Protein 5C8G (pdb70)

Radius of gyration: 20.27 Å; Cα contacts (8 Å, |Δi|>4): 250; chains: 2; bounding box: 42×51×54 Å

Sequence (239 aa):
LPKNKHVFHSDQRLAPEIRDLYDCLYKLYAEESASEYFREPVDALRVGAWNYYSSVITEPMSLRTVLDYIVQGGRYSHVEQIMNDVELIWKNCERYNGAESHLAADARRCRAILEKHRERLADNKHVFHSDQRLAPEIRDLYDCLYKLYAEESASEYFREPVDALRVGAWNYYSVITEPMSLRTVLDYIVQGGRYSHVEQIMNDVELIWKNCERYNGAESHLAADARRCRAILEKHRERL

Organism: Trypanosoma brucei gambiense (strain MHOM/CI/86/DAL972) (NCBI:txid679716)

InterPro domains:
  IPR001487 Bromodomain [PF00439] (59-135)
  IPR001487 Bromodomain [PR00503] (61-74)
  IPR001487 Bromodomain [PR00503] (77-93)
  IPR001487 Bromodomain [PR00503] (94-112)
  IPR001487 Bromodomain [PR00503] (112-131)
  IPR001487 Bromodomain [PS50014] (58-131)
  IPR001487 Bromodomain [SM00297] (39-150)
  IPR018359 Bromodomain, conserved site [PS00633] (63-123)
  IPR036427 Bromodomain-like superfamily [G3DSA:1.20.920.10] (25-160)
  IPR036427 Bromodomain-like superfamily [SSF47370] (41-162)

CATH classification: 1.20.920.10

B-factor: mean 23.27, std 9.21, range [8.0, 61.7]

Secondary structure (P-SEA, 3-state):
cccccccccccccccaaaaaaaaaaaaaaccccccccccccccccccccccccccccccccaaaaaaaaaaccccccaaaaaaaaaaaaaaaaaacccccaaaaaaaaaaaaaaaaaaaacc/ccccccccccccaaaaaaaaaaaaaaccccccccccccccccccccccccccccccccaaaaaaaaaaccccccaaaaaaaaaaaaaaaaaacccccaaaaaaaaaaaaaaaaaaac

Foldseek 3Di:
DDDDADDDDQDPVADPLLSLLLVLLVCLQPPPPLLVVQNDFDPCVVVVVVCLCVQQVDTAGSRRLNCPSVVDDQDDDVVSSVVRLVSSLVSQCSSVNCPDVNNVSSVVSVVSSVVSSVVVVD/DADDDDQDPPDDPVLSLLLVLLVCLQPPDPLQVVQNDWDPCVVVVVVCLCVQQVDTAGSRRLNCCSVVDDPDDDVVVSVVRLVSSLVSCCRVQNCVDPNNVSSVVSVVSSVVSVVVD

Structure (mmCIF, N/CA/C/O backbone):
data_5C8G
#
_entry.id   5C8G
#
_cell.length_a   53.092
_cell.length_b   53.092
_cell.length_c   103.424
_cell.angle_alpha   90.000
_cell.angle_beta   90.000
_cell.angle_gamma   90.000
#
_symmetry.space_group_name_H-M   'P 41'
#
loop_
_entity.id
_entity.type
_entity.pdbx_description
1 polymer PP-BRD20
2 non-polymer 4-{[(7R)-8-cyclopentyl-7-ethyl-5-methyl-6-oxo-5,6,7,8-tetrahydrop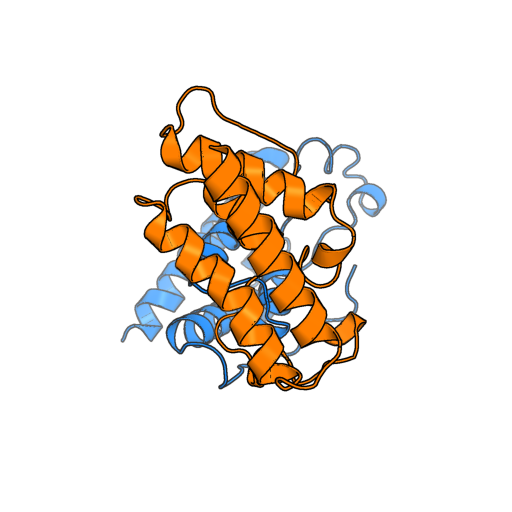teridin-2-yl]amino}-3-methoxy-N-(1-methylpiperidin-4-yl)benzamide
3 non-polymer 'UNKNOWN ATOM OR ION'
4 water water
#
loop_
_atom_site.group_PDB
_atom_site.id
_atom_site.type_symbol
_atom_site.label_atom_id
_atom_site.label_alt_id
_atom_site.label_comp_id
_atom_site.label_asym_id
_atom_site.label_entity_id
_atom_site.label_seq_id
_atom_site.pdbx_PDB_ins_code
_atom_site.Cartn_x
_atom_site.Cartn_y
_atom_site.Cartn_z
_atom_site.occupancy
_atom_site.B_iso_or_equiv
_atom_site.auth_seq_id
_atom_site.auth_comp_id
_atom_site.auth_asym_id
_atom_site.auth_atom_id
_atom_site.pdbx_PDB_model_num
ATOM 1 N N . LEU A 1 5 ? 41.004 5.196 -12.940 1.00 51.61 5 LEU A N 1
ATOM 2 C CA . LEU A 1 5 ? 40.349 5.023 -14.234 1.00 41.65 5 LEU A CA 1
ATOM 3 C C . LEU A 1 5 ? 40.877 3.784 -14.966 1.00 46.91 5 LEU A C 1
ATOM 4 O O . LEU A 1 5 ? 42.093 3.571 -15.047 1.00 44.32 5 LEU A O 1
ATOM 6 N N . PRO A 1 6 ? 39.958 2.966 -15.513 1.00 42.83 6 PRO A N 1
ATOM 7 C CA . PRO A 1 6 ? 40.304 1.678 -16.125 1.00 32.32 6 PRO A CA 1
ATOM 8 C C . PRO A 1 6 ? 41.281 1.824 -17.283 1.00 34.01 6 PRO A C 1
ATOM 9 O O . PRO A 1 6 ? 41.180 2.769 -18.067 1.00 35.38 6 PRO A O 1
ATOM 13 N N . LYS A 1 7 ? 42.227 0.896 -17.381 1.00 35.18 7 LYS A N 1
ATOM 14 C CA . LYS A 1 7 ? 43.312 1.011 -18.351 1.00 33.12 7 LYS A CA 1
ATOM 15 C C . LYS A 1 7 ? 42.928 0.420 -19.701 1.00 31.24 7 LYS A C 1
ATOM 16 O O . LYS A 1 7 ? 42.025 -0.419 -19.791 1.00 32.54 7 LYS A O 1
ATOM 18 N N . ASN A 1 8 ? 43.609 0.871 -20.747 1.00 24.50 8 ASN A N 1
ATOM 19 C CA . ASN A 1 8 ? 43.364 0.369 -22.099 1.00 28.50 8 ASN A CA 1
ATOM 20 C C . ASN A 1 8 ? 41.892 0.471 -22.494 1.00 23.86 8 ASN A C 1
ATOM 21 O O . ASN A 1 8 ? 41.150 1.266 -21.925 1.00 26.59 8 ASN A O 1
ATOM 26 N N . LYS A 1 9 ? 41.463 -0.321 -23.465 1.00 24.27 9 LYS A N 1
ATOM 27 C CA . LYS A 1 9 ? 40.097 -0.188 -23.956 1.00 24.59 9 LYS A CA 1
ATOM 28 C C . LYS A 1 9 ? 39.251 -1.391 -23.542 1.00 22.94 9 LYS A C 1
ATOM 29 O O . LYS A 1 9 ? 39.782 -2.466 -23.261 1.00 18.96 9 LYS A O 1
ATOM 33 N N . HIS A 1 10 ? 37.939 -1.198 -23.485 1.00 17.66 10 HIS A N 1
ATOM 34 C CA . HIS A 1 10 ? 37.039 -2.285 -23.146 1.00 20.51 10 HIS A CA 1
ATOM 35 C C . HIS A 1 10 ? 37.154 -3.339 -24.232 1.00 20.01 10 HIS A C 1
ATOM 36 O O . HIS A 1 10 ? 37.039 -3.039 -25.411 1.00 16.85 10 HIS A O 1
ATOM 43 N N . VAL A 1 11 ? 37.410 -4.579 -23.834 1.00 19.09 11 VAL A N 1
ATOM 44 C CA . VAL A 1 11 ? 37.501 -5.669 -24.802 1.00 19.97 11 VAL A CA 1
ATOM 45 C C . VAL A 1 11 ? 36.121 -6.228 -25.145 1.00 19.25 11 VAL A C 1
ATOM 46 O O . VAL A 1 11 ? 35.364 -6.617 -24.255 1.00 20.93 11 VAL A O 1
ATOM 50 N N . PHE A 1 12 ? 35.797 -6.278 -26.433 1.00 21.29 12 PHE A N 1
ATOM 51 C CA . PHE A 1 12 ? 34.494 -6.780 -26.859 1.00 20.49 12 PHE A CA 1
ATOM 52 C C . PHE A 1 12 ? 34.259 -8.210 -26.395 1.00 21.15 12 PHE A C 1
ATOM 53 O O . PHE A 1 12 ? 34.951 -9.132 -26.821 1.00 20.78 12 PHE A O 1
ATOM 61 N N . HIS A 1 13 ? 33.268 -8.376 -25.528 1.00 19.30 13 HIS A N 1
ATOM 62 C CA . HIS A 1 13 ? 32.873 -9.681 -25.031 1.00 21.81 13 HIS A CA 1
ATOM 63 C C . HIS A 1 13 ? 31.349 -9.725 -24.894 1.00 23.57 13 HIS A C 1
ATOM 64 O O . HIS A 1 13 ? 30.788 -9.246 -23.906 1.00 24.53 13 HIS A O 1
ATOM 71 N N . SER A 1 14 ? 30.690 -10.273 -25.913 1.00 23.55 14 SER A N 1
ATOM 72 C CA . SER A 1 14 ? 29.224 -10.358 -25.961 1.00 26.92 14 SER A CA 1
ATOM 73 C C . SER A 1 14 ? 28.759 -11.631 -25.259 1.00 30.45 14 SER A C 1
ATOM 74 O O . SER A 1 14 ? 28.786 -12.716 -25.842 1.00 32.29 14 SER A O 1
ATOM 77 N N . ASP A 1 15 ? 28.351 -11.496 -24.000 1.00 30.15 15 ASP A N 1
ATOM 78 C CA . ASP A 1 15 ? 28.159 -12.659 -23.125 1.00 28.32 15 ASP A CA 1
ATOM 79 C C . ASP A 1 15 ? 26.799 -13.349 -23.303 1.00 27.61 15 ASP A C 1
ATOM 80 O O . ASP A 1 15 ? 25.741 -12.726 -23.194 1.00 28.95 15 ASP A O 1
ATOM 85 N N . GLN A 1 16 ? 26.843 -14.650 -23.560 1.00 27.00 16 GLN A N 1
ATOM 86 C CA . GLN A 1 16 ? 25.632 -15.402 -23.868 1.00 32.95 16 GLN A CA 1
ATOM 87 C C . GLN A 1 16 ? 24.740 -15.588 -22.643 1.00 32.34 16 GLN A C 1
ATOM 88 O O . GLN A 1 16 ? 23.570 -15.940 -22.771 1.00 32.13 16 GLN A O 1
ATOM 92 N N . ARG A 1 17 ? 25.283 -15.333 -21.458 1.00 26.18 17 ARG A N 1
ATOM 93 C CA . ARG A 1 17 ? 24.513 -15.491 -20.237 1.00 26.45 17 ARG A CA 1
ATOM 94 C C . ARG A 1 17 ? 23.563 -14.312 -20.028 1.00 29.25 17 ARG A C 1
ATOM 95 O O . ARG A 1 17 ? 22.667 -14.370 -19.182 1.00 23.44 17 ARG A O 1
ATOM 103 N N . LEU A 1 18 ? 23.764 -13.236 -20.787 1.00 24.00 18 LEU A N 1
ATOM 104 C CA . LEU A 1 18 ? 22.911 -12.054 -20.665 1.00 22.91 18 LEU A CA 1
ATOM 105 C C . LEU A 1 18 ? 21.548 -12.296 -21.302 1.00 26.47 18 LEU A C 1
ATOM 106 O O . LEU A 1 18 ? 21.421 -13.145 -22.180 1.00 27.61 18 LEU A O 1
ATOM 111 N N . ALA A 1 19 ? 20.530 -11.557 -20.856 1.00 24.79 19 ALA A N 1
ATOM 112 C CA . ALA A 1 19 ? 19.241 -11.577 -21.550 1.00 26.91 19 ALA A CA 1
ATOM 113 C C . ALA A 1 19 ? 19.479 -11.072 -22.959 1.00 29.20 19 ALA A C 1
ATOM 114 O O . ALA A 1 19 ? 20.272 -10.146 -23.152 1.00 25.70 19 ALA A O 1
ATOM 116 N N . PRO A 1 20 ? 18.802 -11.677 -23.947 1.00 28.72 20 PRO A N 1
ATOM 117 C CA . PRO A 1 20 ? 19.025 -11.326 -25.354 1.00 26.77 20 PRO A CA 1
ATOM 118 C C . PRO A 1 20 ? 18.867 -9.837 -25.613 1.00 22.90 20 PRO A C 1
ATOM 119 O O . PRO A 1 20 ? 19.669 -9.279 -26.350 1.00 21.26 20 PRO A O 1
ATOM 123 N N . GLU A 1 21 ? 17.864 -9.207 -25.004 1.00 27.13 21 GLU A N 1
ATOM 124 C CA . GLU A 1 21 ? 17.655 -7.767 -25.172 1.00 27.24 21 GLU A CA 1
ATOM 125 C C . GLU A 1 21 ? 18.858 -6.965 -24.686 1.00 25.19 21 GLU A C 1
ATOM 126 O O . GLU A 1 21 ? 19.189 -5.914 -25.245 1.00 23.59 21 GLU A O 1
ATOM 132 N N . ILE A 1 22 ? 19.502 -7.462 -23.635 1.00 24.06 22 ILE A N 1
ATOM 133 C CA . ILE A 1 22 ? 20.646 -6.778 -23.052 1.00 19.72 22 ILE A CA 1
ATOM 134 C C . ILE A 1 22 ? 21.903 -7.039 -23.884 1.00 20.70 22 ILE A C 1
ATOM 135 O O . ILE A 1 22 ? 22.727 -6.151 -24.077 1.00 19.61 22 ILE A O 1
ATOM 140 N N . ARG A 1 23 ? 22.049 -8.258 -24.386 1.00 17.77 23 ARG A N 1
ATOM 141 C CA . ARG A 1 23 ? 23.165 -8.556 -25.264 1.00 23.19 23 ARG A CA 1
ATOM 142 C C . ARG A 1 23 ? 23.085 -7.694 -26.533 1.00 19.11 23 ARG A C 1
ATOM 143 O O . ARG A 1 23 ? 24.112 -7.258 -27.051 1.00 17.23 23 ARG A O 1
ATOM 151 N N . ASP A 1 24 ? 21.868 -7.450 -27.024 1.00 20.73 24 ASP A N 1
ATOM 152 C CA . ASP A 1 24 ? 21.667 -6.634 -28.230 1.00 24.06 24 ASP A CA 1
ATOM 153 C C . ASP A 1 24 ? 22.055 -5.173 -28.004 1.00 21.16 24 ASP A C 1
ATOM 154 O O . ASP A 1 24 ? 22.715 -4.549 -28.843 1.00 18.72 24 ASP A O 1
ATOM 159 N N . LEU A 1 25 ? 21.587 -4.620 -26.893 1.00 13.89 25 LEU A N 1
ATOM 160 C CA . LEU A 1 25 ? 21.987 -3.278 -26.497 1.00 21.71 25 LEU A CA 1
ATOM 161 C C . LEU A 1 25 ? 23.511 -3.199 -26.312 1.00 18.15 25 LEU A C 1
ATOM 162 O O . LEU A 1 25 ? 24.141 -2.228 -26.732 1.00 16.02 25 LEU A O 1
ATOM 167 N N . TYR A 1 26 ? 24.093 -4.219 -25.680 1.00 18.70 26 TYR A N 1
ATOM 168 C CA . TYR A 1 26 ? 25.544 -4.279 -25.509 1.00 14.97 26 TYR A CA 1
ATOM 169 C C . TYR A 1 26 ? 26.257 -4.145 -26.853 1.00 16.51 26 TYR A C 1
ATOM 170 O O . TYR A 1 26 ? 27.225 -3.404 -26.979 1.00 12.97 26 TYR A O 1
ATOM 179 N N . ASP A 1 27 ? 25.776 -4.873 -27.852 1.00 15.29 27 ASP A N 1
ATOM 180 C CA . ASP A 1 27 ? 26.428 -4.900 -29.163 1.00 17.81 27 ASP A CA 1
ATOM 181 C C . ASP A 1 27 ? 26.377 -3.529 -29.820 1.00 14.87 27 ASP A C 1
ATOM 182 O O . ASP A 1 27 ? 27.349 -3.099 -30.433 1.00 12.39 27 ASP A O 1
ATOM 187 N N . CYS A 1 28 ? 25.238 -2.855 -29.676 1.00 17.14 28 CYS A N 1
ATOM 188 C CA . CYS A 1 28 ? 25.037 -1.504 -30.217 1.00 16.21 28 CYS A CA 1
ATOM 189 C C . CYS A 1 28 ? 25.929 -0.487 -29.530 1.00 16.53 28 CYS A C 1
ATOM 190 O O . CYS A 1 28 ? 26.517 0.382 -30.178 1.00 12.13 28 CYS A O 1
ATOM 193 N N . LEU A 1 29 ? 26.009 -0.591 -28.205 1.00 13.53 29 LEU A N 1
ATOM 194 C CA . LEU A 1 29 ? 26.840 0.310 -27.416 1.00 11.86 29 LEU A CA 1
ATOM 195 C C . LEU A 1 29 ? 28.313 0.147 -27.737 1.00 11.18 29 LEU A C 1
ATOM 196 O O . LEU A 1 29 ? 29.048 1.137 -27.788 1.00 13.90 29 LEU A O 1
ATOM 201 N N . TYR A 1 30 ? 28.754 -1.094 -27.925 1.00 10.91 30 TYR A N 1
ATOM 202 C CA . TYR A 1 30 ? 30.149 -1.338 -28.245 1.00 14.55 30 TYR A CA 1
ATOM 203 C C . TYR A 1 30 ? 30.497 -0.707 -29.586 1.00 13.69 30 TYR A C 1
ATOM 204 O O . TYR A 1 30 ? 31.571 -0.133 -29.744 1.00 12.49 30 TYR A O 1
ATOM 213 N N . LYS A 1 31 ? 29.588 -0.823 -30.548 1.00 12.74 31 LYS A N 1
ATOM 214 C CA . LYS A 1 31 ? 29.783 -0.203 -31.861 1.00 14.61 31 LYS A CA 1
ATOM 215 C C . LYS A 1 31 ? 29.921 1.317 -31.749 1.00 14.61 31 LYS A C 1
ATOM 216 O O . LYS A 1 31 ? 30.818 1.915 -32.353 1.00 16.82 31 LYS A O 1
ATOM 222 N N . LEU A 1 32 ? 29.037 1.940 -30.973 1.00 13.33 32 LEU A N 1
ATOM 223 C CA . LEU A 1 32 ? 29.131 3.376 -30.731 1.00 13.16 32 LEU A CA 1
ATOM 224 C C . LEU A 1 32 ? 30.479 3.711 -30.115 1.00 13.38 32 LEU A C 1
ATOM 225 O O . LEU A 1 32 ? 31.137 4.677 -30.508 1.00 11.66 32 LEU A O 1
ATOM 230 N N . TYR A 1 33 ? 30.885 2.901 -29.139 1.00 10.84 33 TYR A N 1
ATOM 231 C CA . TYR A 1 33 ? 32.119 3.123 -28.380 1.00 12.10 33 TYR A CA 1
ATOM 232 C C . TYR A 1 33 ? 33.377 2.985 -29.221 1.00 11.27 33 TYR A C 1
ATOM 233 O O . TYR A 1 33 ? 34.319 3.771 -29.097 1.00 14.04 33 TYR A O 1
ATOM 242 N N . ALA A 1 34 ? 33.401 1.959 -30.063 1.00 11.35 34 ALA A N 1
ATOM 243 C CA . ALA A 1 34 ? 34.623 1.580 -30.749 1.00 14.78 34 ALA A CA 1
ATOM 244 C C . ALA A 1 34 ? 34.672 2.093 -32.182 1.00 16.93 34 ALA A C 1
ATOM 245 O O . ALA A 1 34 ? 35.749 2.247 -32.739 1.00 16.68 34 ALA A O 1
ATOM 247 N N . GLU A 1 35 ? 33.521 2.374 -32.781 1.00 14.67 35 GLU A N 1
ATOM 248 C CA . GLU A 1 35 ? 33.522 2.604 -34.221 1.00 15.87 35 GLU A CA 1
ATOM 249 C C . GLU A 1 35 ? 33.072 3.994 -34.699 1.00 19.60 35 GLU A C 1
ATOM 250 O O . GLU A 1 35 ? 33.380 4.375 -35.827 1.00 14.79 35 GLU A O 1
ATOM 256 N N . GLU A 1 36 ? 32.354 4.739 -33.859 1.00 17.44 36 GLU A N 1
ATOM 257 C CA . GLU A 1 36 ? 31.814 6.037 -34.264 1.00 14.27 36 GLU A CA 1
ATOM 258 C C . GLU A 1 36 ? 32.658 7.182 -33.717 1.00 14.32 36 GLU A C 1
ATOM 259 O O . GLU A 1 36 ? 32.806 7.321 -32.509 1.00 12.39 36 GLU A O 1
ATOM 265 N N . SER A 1 37 ? 33.209 8.004 -34.602 1.00 13.78 37 SER A N 1
ATOM 266 C CA . SER A 1 37 ? 34.124 9.047 -34.157 1.00 14.56 37 SER A CA 1
ATOM 267 C C . SER A 1 37 ? 33.452 10.124 -33.319 1.00 13.24 37 SER A C 1
ATOM 268 O O . SER A 1 37 ? 34.095 10.739 -32.476 1.00 14.09 37 SER A O 1
ATOM 271 N N . ALA A 1 38 ? 32.151 10.315 -33.498 1.00 12.03 38 ALA A N 1
ATOM 272 C CA . ALA A 1 38 ? 31.433 11.289 -32.671 1.00 12.88 38 ALA A CA 1
ATOM 273 C C . ALA A 1 38 ? 31.361 10.869 -31.199 1.00 14.02 38 ALA A C 1
ATOM 274 O O . ALA A 1 38 ? 30.984 11.666 -30.350 1.00 13.34 38 ALA A O 1
ATOM 276 N N . SER A 1 39 ? 31.701 9.619 -30.892 1.00 11.65 39 SER A N 1
ATOM 277 C CA . SER A 1 39 ? 31.646 9.170 -29.499 1.00 11.35 39 SER A CA 1
ATOM 278 C C . SER A 1 39 ? 32.921 9.499 -28.706 1.00 11.52 39 SER A C 1
ATOM 279 O O . SER A 1 39 ? 32.987 9.218 -27.515 1.00 13.27 39 SER A O 1
ATOM 282 N N . GLU A 1 40 ? 33.907 10.101 -29.364 1.00 12.32 40 GLU A N 1
ATOM 283 C CA . GLU A 1 40 ? 35.245 10.300 -28.798 1.00 9.44 40 GLU A CA 1
ATOM 284 C C . GLU A 1 40 ? 35.275 10.716 -27.328 1.00 12.01 40 GLU A C 1
ATOM 285 O O . GLU A 1 40 ? 35.919 10.071 -26.501 1.00 10.67 40 GLU A O 1
ATOM 291 N N . TYR A 1 41 ? 34.586 11.806 -27.010 1.00 9.76 41 TYR A N 1
ATOM 292 C CA . TYR A 1 41 ? 34.670 12.365 -25.672 1.00 12.28 41 TYR A CA 1
ATOM 293 C C . TYR A 1 41 ? 33.797 11.629 -24.656 1.00 12.79 41 TYR A C 1
ATOM 294 O O . TYR A 1 41 ? 33.819 11.951 -23.463 1.00 10.11 41 TYR A O 1
ATOM 303 N N . PHE A 1 42 ? 33.065 10.619 -25.120 1.00 9.93 42 PHE A N 1
ATOM 304 C CA . PHE A 1 42 ? 32.137 9.906 -24.236 1.00 11.09 42 PHE A CA 1
ATOM 305 C C . PHE A 1 42 ? 32.511 8.461 -23.995 1.00 12.12 42 PHE A C 1
ATOM 306 O O . PHE A 1 42 ? 31.801 7.752 -23.286 1.00 12.26 42 PHE A O 1
ATOM 314 N N . ARG A 1 43 ? 33.627 8.046 -24.581 1.00 10.84 43 ARG A N 1
ATOM 315 C CA . ARG A 1 43 ? 34.120 6.677 -24.473 1.00 13.80 43 ARG A CA 1
ATOM 316 C C . ARG A 1 43 ? 34.612 6.326 -23.072 1.00 15.53 43 ARG A C 1
ATOM 317 O O . ARG A 1 43 ? 34.127 5.365 -22.472 1.00 14.48 43 ARG A O 1
ATOM 325 N N . GLU A 1 44 ? 35.566 7.108 -22.559 1.00 15.20 44 GLU A N 1
ATOM 326 C CA . GLU A 1 44 ? 36.234 6.812 -21.285 1.00 16.52 44 GLU A CA 1
ATOM 327 C C . GLU A 1 44 ? 35.903 7.832 -20.196 1.00 16.10 44 GLU A C 1
ATOM 328 O O . GLU A 1 44 ? 35.668 8.992 -20.501 1.00 15.24 44 GLU A O 1
ATOM 334 N N . PRO A 1 45 ? 35.913 7.410 -18.914 1.00 19.60 45 PRO A N 1
ATOM 335 C CA . PRO A 1 45 ? 35.678 8.401 -17.856 1.00 17.06 45 PRO A CA 1
ATOM 336 C C . PRO A 1 45 ? 36.783 9.434 -17.876 1.00 18.76 45 PRO A C 1
ATOM 337 O O . PRO A 1 45 ? 37.915 9.087 -18.195 1.00 19.34 45 PRO A O 1
ATOM 341 N N . VAL A 1 46 ? 36.461 10.681 -17.560 1.00 22.93 46 VAL A N 1
ATOM 342 C CA . VAL A 1 46 ? 37.461 11.734 -17.594 1.00 26.65 46 VAL A CA 1
ATOM 343 C C . VAL A 1 46 ? 38.116 11.905 -16.226 1.00 22.13 46 VAL A C 1
ATOM 344 O O . VAL A 1 46 ? 37.453 11.850 -15.198 1.00 22.09 46 VAL A O 1
ATOM 347 N N . ASP A 1 47 ? 39.429 12.069 -16.231 1.00 22.43 47 ASP A N 1
ATOM 348 C CA . ASP A 1 47 ? 40.170 12.484 -15.050 1.00 21.68 47 ASP A CA 1
ATOM 349 C C . ASP A 1 47 ? 40.038 13.999 -14.984 1.00 21.71 47 ASP A C 1
ATOM 350 O O . ASP A 1 47 ? 40.897 14.720 -15.495 1.00 22.13 47 ASP A O 1
ATOM 355 N N . ALA A 1 48 ? 38.941 14.477 -14.405 1.00 19.02 48 ALA A N 1
ATOM 356 C CA . ALA A 1 48 ? 38.589 15.898 -14.496 1.00 25.15 48 ALA A CA 1
ATOM 357 C C . ALA A 1 48 ? 39.683 16.832 -13.973 1.00 20.95 48 ALA A C 1
ATOM 358 O O . ALA A 1 48 ? 39.970 17.873 -14.578 1.00 21.46 48 ALA A O 1
ATOM 360 N N . LEU A 1 49 ? 40.299 16.462 -12.858 1.00 23.79 49 LEU A N 1
ATOM 361 C CA . LEU A 1 49 ? 41.305 17.328 -12.261 1.00 24.15 49 LEU A CA 1
ATOM 362 C C . LEU A 1 49 ? 42.545 17.373 -13.140 1.00 24.65 49 LEU A C 1
ATOM 363 O O . LEU A 1 49 ? 43.141 18.437 -13.329 1.00 25.24 49 LEU A O 1
ATOM 368 N N . ARG A 1 50 ? 42.917 16.233 -13.707 1.00 21.77 50 ARG A N 1
ATOM 369 C CA . ARG A 1 50 ? 44.074 16.188 -14.601 1.00 19.93 50 ARG A CA 1
ATOM 370 C C . ARG A 1 50 ? 43.895 17.052 -15.857 1.00 25.02 50 ARG A C 1
ATOM 371 O O . ARG A 1 50 ? 44.848 17.662 -16.317 1.00 23.45 50 ARG A O 1
ATOM 375 N N . VAL A 1 51 ? 42.692 17.095 -16.421 1.00 20.35 51 VAL A N 1
ATOM 376 C CA . VAL A 1 51 ? 42.468 17.916 -17.618 1.00 18.39 51 VAL A CA 1
ATOM 377 C C . VAL A 1 51 ? 41.982 19.330 -17.282 1.00 20.35 51 VAL A C 1
ATOM 378 O O . VAL A 1 51 ? 41.537 20.074 -18.159 1.00 20.18 51 VAL A O 1
ATOM 382 N N . GLY A 1 52 ? 42.079 19.709 -16.014 1.00 18.06 52 GLY A N 1
ATOM 383 C CA . GLY A 1 52 ? 41.715 21.057 -15.623 1.00 20.83 52 GLY A CA 1
ATOM 384 C C . GLY A 1 52 ? 40.237 21.396 -15.735 1.00 20.72 52 GLY A C 1
ATOM 385 O O . GLY A 1 52 ? 39.886 22.558 -15.942 1.00 20.32 52 GLY A O 1
ATOM 386 N N . ALA A 1 53 ? 39.364 20.401 -15.607 1.00 16.43 53 ALA A N 1
ATOM 387 C CA . ALA A 1 53 ? 37.943 20.692 -15.461 1.00 19.30 53 ALA A CA 1
ATOM 388 C C . ALA A 1 53 ? 37.627 20.701 -13.974 1.00 22.83 53 ALA A C 1
ATOM 389 O O . ALA A 1 53 ? 36.951 19.800 -13.475 1.00 16.70 53 ALA A O 1
ATOM 391 N N . TRP A 1 54 ? 38.111 21.732 -13.286 1.00 21.59 54 TRP A N 1
ATOM 392 C CA . TRP A 1 54 ? 38.232 21.705 -11.825 1.00 21.60 54 TRP A CA 1
ATOM 393 C C . TRP A 1 54 ? 36.924 21.456 -11.056 1.00 20.27 54 TRP A C 1
ATOM 394 O O . TRP A 1 54 ? 36.934 20.814 -10.008 1.00 25.36 54 TRP A O 1
ATOM 405 N N . ASN A 1 55 ? 35.805 21.964 -11.561 1.00 23.28 55 ASN A N 1
ATOM 406 C CA . ASN A 1 55 ? 34.549 21.877 -10.820 1.00 21.07 55 ASN A CA 1
ATOM 407 C C . ASN A 1 55 ? 33.649 20.735 -11.309 1.00 24.75 55 ASN A C 1
ATOM 408 O O . ASN A 1 55 ? 32.472 20.668 -10.939 1.00 23.50 55 ASN A O 1
ATOM 413 N N . TYR A 1 56 ? 34.200 19.842 -12.134 1.00 22.96 56 TYR A N 1
ATOM 414 C CA . TYR A 1 56 ? 33.381 18.815 -12.791 1.00 20.70 56 TYR A CA 1
ATOM 415 C C . TYR A 1 56 ? 32.596 17.964 -11.801 1.00 20.22 56 TYR A C 1
ATOM 416 O O . TYR A 1 56 ? 31.404 17.755 -11.986 1.00 20.63 56 TYR A O 1
ATOM 425 N N . TYR A 1 57 ? 33.247 17.511 -10.734 1.00 19.98 57 TYR A N 1
ATOM 426 C CA . TYR A 1 57 ? 32.612 16.547 -9.828 1.00 25.49 57 TYR A CA 1
ATOM 427 C C . TYR A 1 57 ? 31.542 17.155 -8.919 1.00 28.89 57 TYR A C 1
ATOM 428 O O . TYR A 1 57 ? 30.769 16.427 -8.289 1.00 32.45 57 TYR A O 1
ATOM 437 N N . SER A 1 58 ? 31.481 18.481 -8.868 1.00 28.08 58 SER A N 1
ATOM 438 C CA A SER A 1 58 ? 30.457 19.176 -8.095 0.54 25.59 58 SER A CA 1
ATOM 439 C CA B SER A 1 58 ? 30.454 19.164 -8.093 0.46 25.51 58 SER A CA 1
ATOM 440 C C . SER A 1 58 ? 29.260 19.512 -8.979 1.00 25.01 58 SER A C 1
ATOM 441 O O . SER A 1 58 ? 28.123 19.551 -8.517 1.00 29.35 58 SER A O 1
ATOM 446 N N . VAL A 1 59 ? 29.529 19.765 -10.255 1.00 21.92 59 VAL A N 1
ATOM 447 C CA . VAL A 1 59 ? 28.478 20.007 -11.230 1.00 25.51 59 VAL A CA 1
ATOM 448 C C . VAL A 1 59 ? 27.817 18.677 -11.613 1.00 27.02 59 VAL A C 1
ATOM 449 O O . VAL A 1 59 ? 26.596 18.569 -11.707 1.00 25.34 59 VAL A O 1
ATOM 453 N N . ILE A 1 60 ? 28.641 17.659 -11.811 1.00 23.55 60 ILE A N 1
ATOM 454 C CA . ILE A 1 60 ? 28.157 16.359 -12.247 1.00 21.54 60 ILE A CA 1
ATOM 455 C C . ILE A 1 60 ? 28.287 15.343 -11.121 1.00 23.65 60 ILE A C 1
ATOM 456 O O . ILE A 1 60 ? 29.371 14.814 -10.860 1.00 21.65 60 ILE A O 1
ATOM 461 N N . THR A 1 61 ? 27.172 15.080 -10.448 1.00 23.64 61 THR A N 1
ATOM 462 C CA . THR A 1 61 ? 27.185 14.242 -9.258 1.00 27.94 61 THR A CA 1
ATOM 463 C C . THR A 1 61 ? 27.201 12.756 -9.599 1.00 26.64 61 THR A C 1
ATOM 464 O O . THR A 1 61 ? 27.651 11.944 -8.796 1.00 20.94 61 THR A O 1
ATOM 468 N N . GLU A 1 62 ? 26.744 12.413 -10.803 1.00 23.25 62 GLU A N 1
ATOM 469 C CA . GLU A 1 62 ? 26.778 11.032 -11.287 1.00 23.13 62 GLU A CA 1
ATOM 470 C C . GLU A 1 62 ? 27.502 10.933 -12.628 1.00 20.90 62 GLU A C 1
ATOM 471 O O . GLU A 1 62 ? 26.851 10.892 -13.668 1.00 19.40 62 GLU A O 1
ATOM 477 N N . PRO A 1 63 ? 28.842 10.879 -12.611 1.00 22.02 63 PRO A N 1
ATOM 478 C CA . PRO A 1 63 ? 29.577 10.784 -13.881 1.00 17.53 63 PRO A CA 1
ATOM 479 C C . PRO A 1 63 ? 29.279 9.472 -14.587 1.00 22.91 63 PRO A C 1
ATOM 480 O O . PRO A 1 63 ? 28.931 8.490 -13.936 1.00 15.07 63 PRO A O 1
ATOM 484 N N . MET A 1 64 ? 29.426 9.443 -15.905 1.00 14.74 64 MET A N 1
ATOM 485 C CA . MET A 1 64 ? 29.114 8.232 -16.642 1.00 15.78 64 MET A CA 1
ATOM 486 C C . MET A 1 64 ? 29.797 8.307 -18.003 1.00 14.95 64 MET A C 1
ATOM 487 O O . MET A 1 64 ? 30.003 9.397 -18.528 1.00 15.37 64 MET A O 1
ATOM 492 N N . SER A 1 65 ? 30.179 7.155 -18.541 1.00 14.77 65 SER A N 1
ATOM 493 C CA . SER A 1 65 ? 30.767 7.072 -19.869 1.00 13.00 65 SER A CA 1
ATOM 494 C C . SER A 1 65 ? 30.371 5.744 -20.469 1.00 14.93 65 SER A C 1
ATOM 495 O O . SER A 1 65 ? 29.832 4.881 -19.779 1.00 14.75 65 SER A O 1
ATOM 498 N N . LEU A 1 66 ? 30.620 5.580 -21.759 1.00 12.19 66 LEU A N 1
ATOM 499 C CA . LEU A 1 66 ? 30.317 4.309 -22.411 1.00 14.50 66 LEU A CA 1
ATOM 500 C C . LEU A 1 66 ? 31.119 3.158 -21.797 1.00 13.29 66 LEU A C 1
ATOM 501 O O . LEU A 1 66 ? 30.584 2.067 -21.590 1.00 11.29 66 LEU A O 1
ATOM 506 N N . ARG A 1 67 ? 32.401 3.407 -21.534 1.00 12.15 67 ARG A N 1
ATOM 507 C CA . ARG A 1 67 ? 33.276 2.440 -20.864 1.00 16.38 67 ARG A CA 1
ATOM 508 C C . ARG A 1 67 ? 32.637 1.905 -19.604 1.00 9.90 67 ARG A C 1
ATOM 509 O O . ARG A 1 67 ? 32.616 0.696 -19.381 1.00 12.29 67 ARG A O 1
ATOM 517 N N . THR A 1 68 ? 32.128 2.816 -18.783 1.00 15.58 68 THR A N 1
ATOM 518 C CA . THR A 1 68 ? 31.579 2.453 -17.481 1.00 14.00 68 THR A CA 1
ATOM 519 C C . THR A 1 68 ? 30.395 1.504 -17.680 1.00 17.69 68 THR A C 1
ATOM 520 O O . THR A 1 68 ? 30.301 0.451 -17.041 1.00 14.99 68 THR A O 1
ATOM 524 N N . VAL A 1 69 ? 29.508 1.877 -18.595 1.00 13.31 69 VAL A N 1
ATOM 525 C CA . VAL A 1 69 ? 28.326 1.068 -18.907 1.00 14.25 69 VAL A CA 1
ATOM 526 C C . VAL A 1 69 ? 28.703 -0.305 -19.469 1.00 14.57 69 VAL A C 1
ATOM 527 O O . VAL A 1 69 ? 28.184 -1.341 -19.025 1.00 14.38 69 VAL A O 1
ATOM 531 N N . LEU A 1 70 ? 29.604 -0.318 -20.443 1.00 9.74 70 LEU A N 1
ATOM 532 C CA . LEU A 1 70 ? 30.031 -1.564 -21.062 1.00 10.52 70 LEU A CA 1
ATOM 533 C C . LEU A 1 70 ? 30.638 -2.508 -20.024 1.00 12.77 70 LEU A C 1
ATOM 534 O O . LEU A 1 70 ? 30.341 -3.696 -20.007 1.00 13.78 70 LEU A O 1
ATOM 539 N N . ASP A 1 71 ? 31.490 -1.977 -19.157 1.00 14.52 71 ASP A N 1
ATOM 540 C CA . ASP A 1 71 ? 32.090 -2.811 -18.121 1.00 15.81 71 ASP A CA 1
ATOM 541 C C . ASP A 1 71 ? 31.041 -3.335 -17.139 1.00 12.89 71 ASP A C 1
ATOM 542 O O . ASP A 1 71 ? 31.111 -4.478 -16.708 1.00 17.47 71 ASP A O 1
ATOM 547 N N . TYR A 1 72 ? 30.083 -2.495 -16.770 1.00 14.35 72 TYR A N 1
ATOM 548 C CA . TYR A 1 72 ? 28.993 -2.924 -15.882 1.00 15.25 72 TYR A CA 1
ATOM 549 C C . TYR A 1 72 ? 28.217 -4.095 -16.484 1.00 17.98 72 TYR A C 1
ATOM 550 O O . TYR A 1 72 ? 27.829 -5.045 -15.799 1.00 15.82 72 TYR A O 1
ATOM 559 N N . ILE A 1 73 ? 27.972 -4.003 -17.781 1.00 13.46 73 ILE A N 1
ATOM 560 C CA . ILE A 1 73 ? 27.231 -5.040 -18.469 1.00 16.21 73 ILE A CA 1
ATOM 561 C C . ILE A 1 73 ? 27.986 -6.353 -18.408 1.00 16.34 73 ILE A C 1
ATOM 562 O O . ILE A 1 73 ? 27.397 -7.395 -18.119 1.00 18.22 73 ILE A O 1
ATOM 567 N N . VAL A 1 74 ? 29.292 -6.304 -18.649 1.00 14.09 74 VAL A N 1
ATOM 568 C CA . VAL A 1 74 ? 30.075 -7.531 -18.730 1.00 15.14 74 VAL A CA 1
ATOM 569 C C . VAL A 1 74 ? 30.334 -8.083 -17.315 1.00 20.67 74 VAL A C 1
ATOM 570 O O . VAL A 1 74 ? 30.355 -9.299 -17.105 1.00 21.82 74 VAL A O 1
ATOM 574 N N . GLN A 1 75 ? 30.484 -7.191 -16.340 1.00 16.92 75 GLN A N 1
ATOM 575 C CA . GLN A 1 75 ? 30.789 -7.607 -14.958 1.00 16.32 75 GLN A CA 1
ATOM 576 C C . GLN A 1 75 ? 29.583 -8.185 -14.199 1.00 21.85 75 GLN A C 1
ATOM 577 O O . GLN A 1 75 ? 29.751 -8.969 -13.259 1.00 22.68 75 GLN A O 1
ATOM 583 N N . GLY A 1 76 ? 28.378 -7.790 -14.602 1.00 16.02 76 GLY A N 1
ATOM 584 C CA . GLY A 1 76 ? 27.157 -8.279 -13.993 1.00 17.28 76 GLY A CA 1
ATOM 585 C C . GLY A 1 76 ? 26.861 -7.614 -12.662 1.00 19.14 76 GLY A C 1
ATOM 586 O O . GLY A 1 76 ? 27.713 -6.931 -12.088 1.00 17.65 76 GLY A O 1
ATOM 587 N N . GLY A 1 77 ? 25.639 -7.815 -12.177 1.00 17.00 77 GLY A N 1
ATOM 588 C CA . GLY A 1 77 ? 25.247 -7.365 -10.858 1.00 15.57 77 GLY A CA 1
ATOM 589 C C . GLY A 1 77 ? 24.707 -5.960 -10.805 1.00 23.40 77 GLY A C 1
ATOM 590 O O . GLY A 1 77 ? 24.369 -5.479 -9.728 1.00 19.22 77 GLY A O 1
ATOM 591 N N . ARG A 1 78 ? 24.611 -5.297 -11.955 1.00 18.12 78 ARG A N 1
ATOM 592 C CA . ARG A 1 78 ? 24.098 -3.934 -11.953 1.00 21.91 78 ARG A CA 1
ATOM 593 C C . ARG A 1 78 ? 22.799 -3.817 -12.721 1.00 21.61 78 ARG A C 1
ATOM 594 O O . ARG A 1 78 ? 21.833 -3.219 -12.238 1.00 22.26 78 ARG A O 1
ATOM 602 N N . TYR A 1 79 ? 22.787 -4.396 -13.920 1.00 18.71 79 TYR A N 1
ATOM 603 C CA . TYR A 1 79 ? 21.664 -4.267 -14.826 1.00 18.80 79 TYR A CA 1
ATOM 604 C C . TYR A 1 79 ? 20.819 -5.530 -14.915 1.00 21.86 79 TYR A C 1
ATOM 605 O O . TYR A 1 79 ? 21.335 -6.603 -15.219 1.00 17.92 79 TYR A O 1
ATOM 614 N N . SER A 1 80 ? 19.517 -5.392 -14.689 1.00 23.13 80 SER A N 1
ATOM 615 C CA . SER A 1 80 ? 18.595 -6.496 -14.940 1.00 27.27 80 SER A CA 1
ATOM 616 C C . SER A 1 80 ? 17.648 -6.192 -16.099 1.00 26.33 80 SER A C 1
ATOM 617 O O . SER A 1 80 ? 17.025 -7.093 -16.648 1.00 28.32 80 SER A O 1
ATOM 620 N N . HIS A 1 81 ? 17.539 -4.919 -16.467 1.00 23.26 81 HIS A N 1
ATOM 621 C CA . HIS A 1 81 ? 16.595 -4.513 -17.500 1.00 25.47 81 HIS A CA 1
ATOM 622 C C . HIS A 1 81 ? 17.244 -3.508 -18.443 1.00 21.22 81 HIS A C 1
ATOM 623 O O . HIS A 1 81 ? 18.053 -2.704 -18.010 1.00 19.27 81 HIS A O 1
ATOM 630 N N . VAL A 1 82 ? 16.889 -3.537 -19.718 1.00 22.94 82 VAL A N 1
ATOM 631 C CA . VAL A 1 82 ? 17.455 -2.564 -20.652 1.00 22.85 82 VAL A CA 1
ATOM 632 C C . VAL A 1 82 ? 17.200 -1.120 -20.224 1.00 25.21 82 VAL A C 1
ATOM 633 O O . VAL A 1 82 ? 18.037 -0.263 -20.460 1.00 18.30 82 VAL A O 1
ATOM 637 N N . GLU A 1 83 ? 16.060 -0.848 -19.593 1.00 18.75 83 GLU A N 1
ATOM 638 C CA . GLU A 1 83 ? 15.725 0.532 -19.246 1.00 18.69 83 GLU A CA 1
ATOM 639 C C . GLU A 1 83 ? 16.725 1.104 -18.244 1.00 20.95 83 GLU A C 1
ATOM 640 O O . GLU A 1 83 ? 16.940 2.319 -18.189 1.00 21.28 83 GLU A O 1
ATOM 643 N N . GLN A 1 84 ? 17.338 0.224 -17.457 1.00 19.95 84 GLN A N 1
ATOM 644 C CA . GLN A 1 84 ? 18.353 0.622 -16.489 1.00 19.05 84 GLN A CA 1
ATOM 645 C C . GLN A 1 84 ? 19.617 1.057 -17.218 1.00 19.99 84 GLN A C 1
ATOM 646 O O . GLN A 1 84 ? 20.224 2.073 -16.893 1.00 17.60 84 GLN A O 1
ATOM 652 N N . ILE A 1 85 ? 19.997 0.269 -18.214 1.00 18.01 85 ILE A N 1
ATOM 653 C CA . ILE A 1 85 ? 21.168 0.587 -19.029 1.00 18.71 85 ILE A CA 1
ATOM 654 C C . ILE A 1 85 ? 20.947 1.922 -19.722 1.00 13.93 85 ILE A C 1
ATOM 655 O O . ILE A 1 85 ? 21.808 2.793 -19.702 1.00 18.65 85 ILE A O 1
ATOM 660 N N . MET A 1 86 ? 19.777 2.086 -20.329 1.00 17.58 86 MET A N 1
ATOM 661 C CA . MET A 1 86 ? 19.492 3.310 -21.054 1.00 19.17 86 MET A CA 1
ATOM 662 C C . MET A 1 86 ? 19.455 4.506 -20.116 1.00 19.65 86 MET A C 1
ATOM 663 O O . MET A 1 86 ? 19.784 5.622 -20.515 1.00 17.52 86 MET A O 1
ATOM 668 N N . ASN A 1 87 ? 19.079 4.273 -18.863 1.00 21.89 87 ASN A N 1
ATOM 669 C CA . ASN A 1 87 ? 19.078 5.346 -17.880 1.00 19.37 87 ASN A CA 1
ATOM 670 C C . ASN A 1 87 ? 20.490 5.878 -17.647 1.00 19.58 87 ASN A C 1
ATOM 671 O O . ASN A 1 87 ? 20.691 7.087 -17.581 1.00 16.93 87 ASN A O 1
ATOM 676 N N . ASP A 1 88 ? 21.462 4.975 -17.532 1.00 14.71 88 ASP A N 1
ATOM 677 C CA . ASP A 1 88 ? 22.862 5.363 -17.397 1.00 13.21 88 ASP A CA 1
ATOM 678 C C . ASP A 1 88 ? 23.409 5.977 -18.693 1.00 17.63 88 ASP A C 1
ATOM 679 O O . ASP A 1 88 ? 24.182 6.935 -18.652 1.00 17.53 88 ASP A O 1
ATOM 684 N N . VAL A 1 89 ? 23.020 5.422 -19.837 1.00 14.48 89 VAL A N 1
ATOM 685 C CA . VAL A 1 89 ? 23.490 5.981 -21.113 1.00 14.37 89 VAL A CA 1
ATOM 686 C C . VAL A 1 89 ? 22.982 7.418 -21.258 1.00 17.05 89 VAL A C 1
ATOM 687 O O . VAL A 1 89 ? 23.735 8.300 -21.636 1.00 15.89 89 VAL A O 1
ATOM 691 N N . GLU A 1 90 ? 21.720 7.661 -20.916 1.00 14.80 90 GLU A N 1
ATOM 692 C CA . GLU A 1 90 ? 21.159 9.010 -21.041 1.00 18.97 90 GLU A CA 1
ATOM 693 C C . GLU A 1 90 ? 21.912 10.009 -20.160 1.00 18.54 90 GLU A C 1
ATOM 694 O O . GLU A 1 90 ? 22.046 11.192 -20.510 1.00 18.63 90 GLU A O 1
ATOM 700 N N . LEU A 1 91 ? 22.418 9.523 -19.031 1.00 14.74 91 LEU A N 1
ATOM 701 C CA . LEU A 1 91 ? 23.260 10.336 -18.151 1.00 19.36 91 LEU A CA 1
ATOM 702 C C . LEU A 1 91 ? 24.469 10.896 -18.867 1.00 16.12 91 LEU A C 1
ATOM 703 O O . LEU A 1 91 ? 24.868 12.035 -18.618 1.00 17.93 91 LEU A O 1
ATOM 708 N N . ILE A 1 92 ? 25.078 10.075 -19.722 1.00 17.22 92 ILE A N 1
ATOM 709 C CA . ILE A 1 92 ? 26.262 10.507 -20.456 1.00 14.63 92 ILE A CA 1
ATOM 710 C C . ILE A 1 92 ? 25.942 11.787 -21.228 1.00 17.90 92 ILE A C 1
ATOM 711 O O . ILE A 1 92 ? 26.654 12.795 -21.116 1.00 16.07 92 ILE A O 1
ATOM 716 N N . TRP A 1 93 ? 24.862 11.747 -22.004 1.00 17.65 93 TRP A N 1
ATOM 717 C CA . TRP A 1 93 ? 24.496 12.902 -22.817 1.00 17.28 93 TRP A CA 1
ATOM 718 C C . TRP A 1 93 ? 24.043 14.079 -21.945 1.00 16.82 93 TRP A C 1
ATOM 719 O O . TRP A 1 93 ? 24.441 15.211 -22.177 1.00 19.86 93 TRP A O 1
ATOM 730 N N . LYS A 1 94 ? 23.201 13.811 -20.955 1.00 15.59 94 LYS A N 1
ATOM 731 C CA . LYS A 1 94 ? 22.711 14.879 -20.087 1.00 19.30 94 LYS A CA 1
ATOM 732 C C . LYS A 1 94 ? 23.861 15.562 -19.361 1.00 17.93 94 LYS A C 1
ATOM 733 O O . LYS A 1 94 ? 23.929 16.795 -19.334 1.00 18.28 94 LYS A O 1
ATOM 736 N N . ASN A 1 95 ? 24.759 14.772 -18.766 1.00 17.56 95 ASN A N 1
ATOM 737 C CA . ASN A 1 95 ? 25.945 15.338 -18.105 1.00 17.44 95 ASN A CA 1
ATOM 738 C C . ASN A 1 95 ? 26.688 16.280 -19.050 1.00 16.60 95 ASN A C 1
ATOM 739 O O . ASN A 1 95 ? 27.065 17.391 -18.668 1.00 16.54 95 ASN A O 1
ATOM 744 N N . CYS A 1 96 ? 26.879 15.839 -20.295 1.00 15.23 96 CYS A N 1
ATOM 745 C CA . CYS A 1 96 ? 27.544 16.661 -21.296 1.00 17.55 96 CYS A CA 1
ATOM 746 C C . CYS A 1 96 ? 26.850 18.005 -21.526 1.00 19.14 96 CYS A C 1
ATOM 747 O O . CYS A 1 96 ? 27.499 19.044 -21.548 1.00 22.09 96 CYS A O 1
ATOM 750 N N . GLU A 1 97 ? 25.534 17.988 -21.698 1.00 16.26 97 GLU A N 1
ATOM 751 C CA . GLU A 1 97 ? 24.803 19.232 -21.933 1.00 23.11 97 GLU A CA 1
ATOM 752 C C . GLU A 1 97 ? 24.845 20.127 -20.683 1.00 23.45 97 GLU A C 1
ATOM 753 O O . GLU A 1 97 ? 24.936 21.348 -20.783 1.00 26.84 97 GLU A O 1
ATOM 756 N N . ARG A 1 98 ? 24.808 19.500 -19.513 1.00 17.84 98 ARG A N 1
ATOM 757 C CA . ARG A 1 98 ? 24.813 20.228 -18.253 1.00 22.76 98 ARG A CA 1
ATOM 758 C C . ARG A 1 98 ? 26.128 20.967 -18.057 1.00 25.98 98 ARG A C 1
ATOM 759 O O . ARG A 1 98 ? 26.131 22.147 -17.728 1.00 30.72 98 ARG A O 1
ATOM 762 N N . TYR A 1 99 ? 27.243 20.279 -18.279 1.00 18.41 99 TYR A N 1
ATOM 763 C CA . TYR A 1 99 ? 28.557 20.873 -18.050 1.00 21.74 99 TYR A CA 1
ATOM 764 C C . TYR A 1 99 ? 29.082 21.741 -19.207 1.00 23.84 99 TYR A C 1
ATOM 765 O O . TYR A 1 99 ? 29.693 22.792 -18.989 1.00 26.46 99 TYR A O 1
ATOM 774 N N . ASN A 1 100 ? 28.862 21.306 -20.437 1.00 21.21 100 ASN A N 1
ATOM 775 C CA . ASN A 1 100 ? 29.416 22.027 -21.581 1.00 26.00 100 ASN A CA 1
ATOM 776 C C . ASN A 1 100 ? 28.420 22.963 -22.258 1.00 28.87 100 ASN A C 1
ATOM 777 O O . ASN A 1 100 ? 28.790 23.742 -23.139 1.00 34.74 100 ASN A O 1
ATOM 782 N N . GLY A 1 101 ? 27.158 22.896 -21.855 1.00 30.20 101 GLY A N 1
ATOM 783 C CA . GLY A 1 101 ? 26.141 23.713 -22.496 1.00 29.46 101 GLY A CA 1
ATOM 784 C C . GLY A 1 101 ? 25.603 23.071 -23.759 1.00 28.04 101 GLY A C 1
ATOM 785 O O . GLY A 1 101 ? 26.344 22.427 -24.511 1.00 25.12 101 GLY A O 1
ATOM 786 N N . ALA A 1 102 ? 24.306 23.250 -23.996 1.00 28.04 102 ALA A N 1
ATOM 787 C CA . ALA A 1 102 ? 23.642 22.650 -25.148 1.00 26.27 102 ALA A CA 1
ATOM 788 C C . ALA A 1 102 ? 24.167 23.186 -26.479 1.00 26.45 102 ALA A C 1
ATOM 789 O O . ALA A 1 102 ? 24.034 22.525 -27.513 1.00 27.32 102 ALA A O 1
ATOM 791 N N . GLU A 1 103 ? 24.779 24.367 -26.463 1.00 22.54 103 GLU A N 1
ATOM 792 C CA . GLU A 1 103 ? 25.255 24.970 -27.712 1.00 28.75 103 GLU A CA 1
ATOM 793 C C . GLU A 1 103 ? 26.676 24.538 -28.094 1.00 26.17 103 GLU A C 1
ATOM 794 O O . GLU A 1 103 ? 27.154 24.881 -29.174 1.00 25.29 103 GLU A O 1
ATOM 797 N N . SER A 1 104 ? 27.344 23.784 -27.223 1.00 21.52 104 SER A N 1
ATOM 798 C CA . SER A 1 104 ? 28.707 23.315 -27.504 1.00 23.20 104 SER A CA 1
ATOM 799 C C . SER A 1 104 ? 28.720 22.260 -28.610 1.00 23.93 104 SER A C 1
ATOM 800 O O . SER A 1 104 ? 27.700 21.644 -28.907 1.00 18.28 104 SER A O 1
ATOM 803 N N . HIS A 1 105 ? 29.875 22.038 -29.221 1.00 22.15 105 HIS A N 1
ATOM 804 C CA . HIS A 1 105 ? 29.933 21.002 -30.243 1.00 23.62 105 HIS A CA 1
ATOM 805 C C . HIS A 1 105 ? 30.072 19.644 -29.574 1.00 18.23 105 HIS A C 1
ATOM 806 O O . HIS A 1 105 ? 29.738 18.625 -30.163 1.00 17.81 105 HIS A O 1
ATOM 813 N N . LEU A 1 106 ? 30.528 19.635 -28.327 1.00 19.50 106 LEU A N 1
ATOM 814 C CA . LEU A 1 106 ? 30.499 18.406 -27.538 1.00 19.34 106 LEU A CA 1
ATOM 815 C C . LEU A 1 106 ? 29.064 17.934 -27.342 1.00 17.60 106 LEU A C 1
ATOM 816 O O . LEU A 1 106 ? 28.749 16.760 -27.544 1.00 14.48 106 LEU A O 1
ATOM 821 N N . ALA A 1 107 ? 28.188 18.855 -26.952 1.00 18.60 107 ALA A N 1
ATOM 822 C CA . ALA A 1 107 ? 26.777 18.524 -26.805 1.00 18.79 107 ALA A CA 1
ATOM 823 C C . ALA A 1 107 ? 26.166 18.099 -28.142 1.00 14.42 107 ALA A C 1
ATOM 824 O O . ALA A 1 107 ? 25.303 17.219 -28.181 1.00 16.80 107 ALA A O 1
ATOM 826 N N . ALA A 1 108 ? 26.609 18.714 -29.236 1.00 16.03 108 ALA A N 1
ATOM 827 C CA . ALA A 1 108 ? 26.131 18.316 -30.555 1.00 15.04 108 ALA A CA 1
ATOM 828 C C . ALA A 1 108 ? 26.507 16.860 -30.854 1.00 14.84 108 ALA A C 1
ATOM 829 O O . ALA A 1 108 ? 25.713 16.095 -31.425 1.00 16.49 108 ALA A O 1
ATOM 831 N N . ASP A 1 109 ? 27.707 16.460 -30.455 1.00 14.87 109 ASP A N 1
ATOM 832 C CA . ASP A 1 109 ? 28.107 15.076 -30.704 1.00 14.46 109 ASP A CA 1
ATOM 833 C C . ASP A 1 109 ? 27.433 14.122 -29.725 1.00 10.27 109 ASP A C 1
ATOM 834 O O . ASP A 1 109 ? 27.181 12.976 -30.067 1.00 13.36 109 ASP A O 1
ATOM 839 N N . ALA A 1 110 ? 27.123 14.587 -28.519 1.00 13.51 110 ALA A N 1
ATOM 840 C CA . ALA A 1 110 ? 26.342 13.755 -27.600 1.00 11.38 110 ALA A CA 1
ATOM 841 C C . ALA A 1 110 ? 24.987 13.459 -28.219 1.00 14.19 110 ALA A C 1
ATOM 842 O O . ALA A 1 110 ? 24.528 12.313 -28.231 1.00 12.96 110 ALA A O 1
ATOM 844 N N . ARG A 1 111 ? 24.344 14.498 -28.755 1.00 14.45 111 ARG A N 1
ATOM 845 C CA . ARG A 1 111 ? 23.027 14.331 -29.350 1.00 14.61 111 ARG A CA 1
ATOM 846 C C . ARG A 1 111 ? 23.108 13.427 -30.581 1.00 16.10 111 ARG A C 1
ATOM 847 O O . ARG A 1 111 ? 22.206 12.641 -30.853 1.00 16.02 111 ARG A O 1
ATOM 855 N N . ARG A 1 112 ? 24.203 13.534 -31.321 1.00 14.13 112 ARG A N 1
ATOM 856 C CA . ARG A 1 112 ? 24.406 12.658 -32.467 1.00 14.89 112 ARG A CA 1
ATOM 857 C C . ARG A 1 112 ? 24.530 11.199 -32.037 1.00 13.07 112 ARG A C 1
ATOM 858 O O . ARG A 1 112 ? 23.927 10.317 -32.646 1.00 13.05 112 ARG A O 1
ATOM 866 N N . CYS A 1 113 ? 25.306 10.956 -30.984 1.00 13.56 113 CYS A N 1
ATOM 867 C CA . CYS A 1 113 ? 25.492 9.599 -30.463 1.00 13.44 113 CYS A CA 1
ATOM 868 C C . CYS A 1 113 ? 24.175 9.008 -29.990 1.00 13.89 113 CYS A C 1
ATOM 869 O O . CYS A 1 113 ? 23.880 7.830 -30.230 1.00 14.11 113 CYS A O 1
ATOM 872 N N . ARG A 1 114 ? 23.380 9.838 -29.325 1.00 12.05 114 ARG A N 1
ATOM 873 C CA . ARG A 1 114 ? 22.072 9.424 -28.837 1.00 14.12 114 ARG A CA 1
ATOM 874 C C . ARG A 1 114 ? 21.185 8.966 -30.007 1.00 19.11 114 ARG A C 1
ATOM 875 O O . ARG A 1 114 ? 20.534 7.924 -29.947 1.00 15.18 114 ARG A O 1
ATOM 881 N N . ALA A 1 115 ? 21.194 9.741 -31.086 1.00 16.29 115 ALA A N 1
ATOM 882 C CA . ALA A 1 115 ? 20.357 9.433 -32.245 1.00 17.94 115 ALA A CA 1
ATOM 883 C C . ALA A 1 115 ? 20.884 8.198 -32.965 1.00 19.39 115 ALA A C 1
ATOM 884 O O . ALA A 1 115 ? 20.107 7.353 -33.405 1.00 20.28 115 ALA A O 1
ATOM 886 N N . ILE A 1 116 ? 22.206 8.094 -33.085 1.00 14.78 116 ILE A N 1
ATOM 887 C CA . ILE A 1 116 ? 22.829 6.939 -33.739 1.00 14.44 116 ILE A CA 1
ATOM 888 C C . ILE A 1 116 ? 22.519 5.624 -33.006 1.00 21.39 116 ILE A C 1
ATOM 889 O O . ILE A 1 116 ? 22.190 4.604 -33.628 1.00 17.52 116 ILE A O 1
ATOM 894 N N . LEU A 1 117 ? 22.626 5.659 -31.680 1.00 16.42 117 LEU A N 1
ATOM 895 C CA . LEU A 1 117 ? 22.302 4.509 -30.857 1.00 17.16 117 LEU A CA 1
ATOM 896 C C . LEU A 1 117 ? 20.867 4.072 -31.127 1.00 22.43 117 LEU A C 1
ATOM 897 O O . LEU A 1 117 ? 20.602 2.893 -31.322 1.00 23.77 117 LEU A O 1
ATOM 902 N N . GLU A 1 118 ? 19.948 5.036 -31.158 1.00 22.63 118 GLU A N 1
ATOM 903 C CA . GLU A 1 118 ? 18.545 4.738 -31.410 1.00 26.90 118 GLU A CA 1
ATOM 904 C C . GLU A 1 118 ? 18.386 3.973 -32.728 1.00 27.99 118 GLU A C 1
ATOM 905 O O . GLU A 1 118 ? 17.660 2.976 -32.800 1.00 26.10 118 GLU A O 1
ATOM 907 N N . LYS A 1 119 ? 19.108 4.413 -33.752 1.00 26.02 119 LYS A N 1
ATOM 908 C CA . LYS A 1 119 ? 19.051 3.766 -35.061 1.00 27.79 119 LYS A CA 1
ATOM 909 C C . LYS A 1 119 ? 19.673 2.372 -35.073 1.00 31.60 119 LYS A C 1
ATOM 910 O O . LYS A 1 119 ? 19.169 1.487 -35.764 1.00 31.81 119 LYS A O 1
ATOM 913 N N . HIS A 1 120 ? 20.775 2.183 -34.345 1.00 24.71 120 HIS A N 1
ATOM 914 C CA . HIS A 1 120 ? 21.391 0.859 -34.203 1.00 24.77 120 HIS A CA 1
ATOM 915 C C . HIS A 1 120 ? 20.367 -0.118 -33.663 1.00 31.71 120 HIS A C 1
ATOM 916 O O . HIS A 1 120 ? 20.201 -1.226 -34.176 1.00 33.55 120 HIS A O 1
ATOM 923 N N . ARG A 1 121 ? 19.688 0.312 -32.604 1.00 30.82 121 ARG A N 1
ATOM 924 C CA . ARG A 1 121 ? 18.703 -0.517 -31.926 1.00 33.87 121 ARG A CA 1
ATOM 925 C C . ARG A 1 121 ? 17.526 -0.857 -32.855 1.00 40.77 121 ARG A C 1
ATOM 926 O O . ARG A 1 121 ? 17.133 -2.020 -32.962 1.00 34.51 121 ARG A O 1
ATOM 934 N N . GLU A 1 122 ? 16.985 0.151 -33.538 1.00 37.50 122 GLU A N 1
ATOM 935 C CA . GLU A 1 122 ? 15.880 -0.066 -34.469 1.00 34.63 122 GLU A CA 1
ATOM 936 C C . GLU A 1 122 ? 16.274 -1.015 -35.609 1.00 43.76 122 GLU A C 1
ATOM 937 O O . GLU A 1 122 ? 15.482 -1.870 -36.010 1.00 47.13 122 GLU A O 1
ATOM 940 N N . ARG A 1 123 ? 17.498 -0.872 -36.115 1.00 35.25 123 ARG A N 1
ATOM 941 C CA . ARG A 1 123 ? 18.008 -1.741 -37.174 1.00 41.61 123 ARG A CA 1
ATOM 942 C C . ARG A 1 123 ? 18.083 -3.212 -36.750 1.00 50.04 123 ARG A C 1
ATOM 943 O O . ARG A 1 123 ? 17.607 -4.097 -37.467 1.00 48.64 123 ARG A O 1
ATOM 946 N N . LEU A 1 124 ? 18.682 -3.468 -35.587 1.00 51.19 124 LEU A N 1
ATOM 947 C CA . LEU A 1 124 ? 18.815 -4.831 -35.069 1.00 49.80 124 LEU A CA 1
ATOM 948 C C . LEU A 1 124 ? 17.446 -5.407 -34.731 1.00 50.88 124 LEU A C 1
ATOM 949 O O . LEU A 1 124 ? 17.264 -6.626 -34.699 1.00 57.82 124 LEU A O 1
ATOM 951 N N . ALA A 1 125 ? 16.477 -4.526 -34.497 1.00 48.12 125 ALA A N 1
ATOM 952 C CA . ALA A 1 125 ? 15.096 -4.948 -34.281 1.00 49.41 125 ALA A CA 1
ATOM 953 C C . ALA A 1 125 ? 14.459 -5.446 -35.589 1.00 54.32 125 ALA A C 1
ATOM 954 O O . ALA A 1 125 ? 13.255 -5.702 -35.650 1.00 56.37 125 ALA A O 1
ATOM 956 N N . ASP A 1 126 ? 15.280 -5.581 -36.630 1.00 57.12 126 ASP A N 1
ATOM 957 C CA . ASP A 1 126 ? 14.851 -6.145 -37.908 1.00 53.25 126 ASP A CA 1
ATOM 958 C C . ASP A 1 126 ? 15.932 -7.057 -38.488 1.00 52.93 126 ASP A C 1
ATOM 959 O O . ASP A 1 126 ? 16.197 -8.142 -37.961 1.00 51.48 126 ASP A O 1
ATOM 961 N N . ASN B 1 8 ? 29.291 4.195 -1.892 1.00 38.39 8 ASN B N 1
ATOM 962 C CA . ASN B 1 8 ? 28.568 4.784 -0.767 1.00 34.84 8 ASN B CA 1
ATOM 963 C C . ASN B 1 8 ? 27.595 3.784 -0.145 1.00 32.21 8 ASN B C 1
ATOM 964 O O . ASN B 1 8 ? 27.544 2.630 -0.561 1.00 34.20 8 ASN B O 1
ATOM 966 N N . LYS B 1 9 ? 26.839 4.220 0.860 1.00 32.91 9 LYS B N 1
ATOM 967 C CA . LYS B 1 9 ? 25.808 3.372 1.457 1.00 29.92 9 LYS B CA 1
ATOM 968 C C . LYS B 1 9 ? 24.438 3.996 1.248 1.00 29.09 9 LYS B C 1
ATOM 969 O O . LYS B 1 9 ? 24.348 5.197 1.043 1.00 30.35 9 LYS B O 1
ATOM 975 N N . HIS B 1 10 ? 23.381 3.183 1.283 1.00 25.35 10 HIS B N 1
ATOM 976 C CA . HIS B 1 10 ? 22.015 3.688 1.130 1.00 25.12 10 HIS B CA 1
ATOM 977 C C . HIS B 1 10 ? 21.674 4.672 2.247 1.00 31.52 10 HIS B C 1
ATOM 978 O O . HIS B 1 10 ? 21.840 4.366 3.427 1.00 32.35 10 HIS B O 1
ATOM 985 N N . VAL B 1 11 ? 21.219 5.864 1.865 1.00 31.37 11 VAL B N 1
ATOM 986 C CA . VAL B 1 11 ? 20.817 6.873 2.839 1.00 33.03 11 VAL B CA 1
ATOM 987 C C . VAL B 1 11 ? 19.348 6.693 3.175 1.00 31.04 11 VAL B C 1
ATOM 988 O O . VAL B 1 11 ? 18.515 6.561 2.273 1.00 33.98 11 VAL B O 1
ATOM 992 N N . PHE B 1 12 ? 19.033 6.674 4.467 1.00 32.22 12 PHE B N 1
ATOM 993 C CA . PHE B 1 12 ? 17.648 6.546 4.901 1.00 33.74 12 PHE B CA 1
ATOM 994 C C . PHE B 1 12 ? 16.832 7.716 4.369 1.00 36.71 12 PHE B C 1
ATOM 995 O O . PHE B 1 12 ? 17.093 8.872 4.695 1.00 34.78 12 PHE B O 1
ATOM 1003 N N . HIS B 1 13 ? 15.848 7.405 3.542 1.00 33.85 13 HIS B N 1
ATOM 1004 C CA . HIS B 1 13 ? 15.029 8.431 2.934 1.00 40.67 13 HIS B CA 1
ATOM 1005 C C . HIS B 1 13 ? 13.590 7.975 2.881 1.00 44.97 13 HIS B C 1
ATOM 1006 O O . HIS B 1 13 ? 13.177 7.293 1.94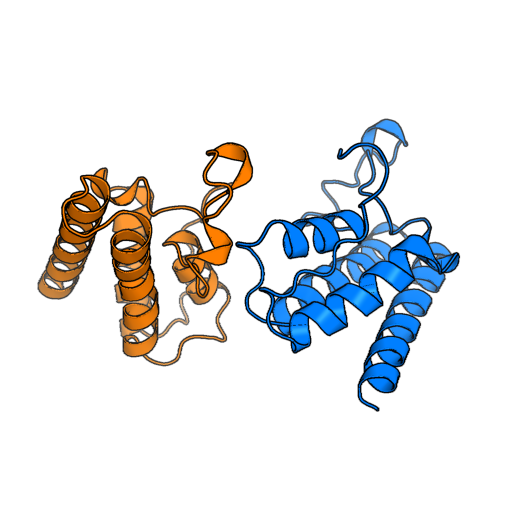2 1.00 44.06 13 HIS B O 1
ATOM 1013 N N . SER B 1 14 ? 12.830 8.340 3.903 1.00 42.09 14 SER B N 1
ATOM 1014 C CA . SER B 1 14 ? 11.408 8.070 3.891 1.00 48.52 14 SER B CA 1
ATOM 1015 C C . SER B 1 14 ? 10.664 9.313 3.417 1.00 52.85 14 SER B C 1
ATOM 1016 O O . SER B 1 14 ? 10.654 10.346 4.094 1.00 50.84 14 SER B O 1
ATOM 1019 N N . ASP B 1 15 ? 10.062 9.208 2.238 1.00 50.97 15 ASP B N 1
ATOM 1020 C CA . ASP B 1 15 ? 9.241 10.282 1.708 1.00 51.01 15 ASP B CA 1
ATOM 1021 C C . ASP B 1 15 ? 7.955 10.355 2.516 1.00 49.32 15 ASP B C 1
ATOM 1022 O O . ASP B 1 15 ? 7.346 9.326 2.810 1.00 49.10 15 ASP B O 1
ATOM 1024 N N . GLN B 1 16 ? 7.542 11.566 2.875 1.00 48.50 16 GLN B N 1
ATOM 1025 C CA . GLN B 1 16 ? 6.279 11.764 3.583 1.00 48.61 16 GLN B CA 1
ATOM 1026 C C . GLN B 1 16 ? 5.057 11.321 2.756 1.00 52.26 16 GLN B C 1
ATOM 1027 O O . GLN B 1 16 ? 3.935 11.309 3.264 1.00 56.51 16 GLN B O 1
ATOM 1030 N N . ARG B 1 17 ? 5.275 10.944 1.497 1.00 55.17 17 ARG B N 1
ATOM 1031 C CA . ARG B 1 17 ? 4.179 10.602 0.591 1.00 57.10 17 ARG B CA 1
ATOM 1032 C C . ARG B 1 17 ? 4.165 9.133 0.153 1.00 56.38 17 ARG B C 1
ATOM 1033 O O . ARG B 1 17 ? 3.545 8.790 -0.857 1.00 53.56 17 ARG B O 1
ATOM 1035 N N . LEU B 1 18 ? 4.839 8.269 0.906 1.00 53.70 18 LEU B N 1
ATOM 1036 C CA . LEU B 1 18 ? 4.881 6.846 0.576 1.00 50.23 18 LEU B CA 1
ATOM 1037 C C . LEU B 1 18 ? 3.725 6.085 1.227 1.00 45.00 18 LEU B C 1
ATOM 1038 O O . LEU B 1 18 ? 3.230 6.487 2.277 1.00 44.60 18 LEU B O 1
ATOM 1043 N N . ALA B 1 19 ? 3.307 4.986 0.602 1.00 40.55 19 ALA B N 1
ATOM 1044 C CA . ALA B 1 19 ? 2.246 4.139 1.145 1.00 44.17 19 ALA B CA 1
ATOM 1045 C C . ALA B 1 19 ? 2.662 3.526 2.484 1.00 46.22 19 ALA B C 1
ATOM 1046 O O . ALA B 1 19 ? 3.754 2.970 2.602 1.00 42.78 19 ALA B O 1
ATOM 1048 N N . PRO B 1 20 ? 1.781 3.621 3.493 1.00 46.15 20 PRO B N 1
ATOM 1049 C CA . PRO B 1 20 ? 2.048 3.219 4.881 1.00 45.35 20 PRO B CA 1
ATOM 1050 C C . PRO B 1 20 ? 2.685 1.838 5.032 1.00 37.00 20 PRO B C 1
ATOM 1051 O O . PRO B 1 20 ? 3.706 1.721 5.713 1.00 36.68 20 PRO B O 1
ATOM 1055 N N . GLU B 1 21 ? 2.092 0.819 4.416 1.00 35.25 21 GLU B N 1
ATOM 1056 C CA . GLU B 1 21 ? 2.609 -0.542 4.526 1.00 38.05 21 GLU B CA 1
ATOM 1057 C C . GLU B 1 21 ? 4.031 -0.627 3.964 1.00 42.41 21 GLU B C 1
ATOM 1058 O O . GLU B 1 21 ? 4.898 -1.305 4.524 1.00 38.35 21 GLU B O 1
ATOM 1060 N N . ILE B 1 22 ? 4.261 0.081 2.865 1.00 38.42 22 ILE B N 1
ATOM 1061 C CA . ILE B 1 22 ? 5.566 0.113 2.226 1.00 36.52 22 ILE B CA 1
ATOM 1062 C C . ILE B 1 22 ? 6.549 0.931 3.057 1.00 40.50 22 ILE B C 1
ATOM 1063 O O . ILE B 1 22 ? 7.692 0.515 3.263 1.00 34.16 22 ILE B O 1
ATOM 1067 N N . ARG B 1 23 ? 6.103 2.091 3.536 1.00 34.47 23 ARG B N 1
ATOM 1068 C CA . ARG B 1 23 ? 6.911 2.897 4.446 1.00 35.26 23 ARG B CA 1
ATOM 1069 C C . ARG B 1 23 ? 7.324 2.074 5.667 1.00 35.74 23 ARG B C 1
ATOM 1070 O O . ARG B 1 23 ? 8.440 2.211 6.172 1.00 31.11 23 ARG B O 1
ATOM 1073 N N . ASP B 1 24 ? 6.434 1.200 6.124 1.00 36.27 24 ASP B N 1
ATOM 1074 C CA . ASP B 1 24 ? 6.723 0.391 7.303 1.00 37.73 24 ASP B CA 1
ATOM 1075 C C . ASP B 1 24 ? 7.788 -0.663 7.006 1.00 32.69 24 ASP B C 1
ATOM 1076 O O . ASP B 1 24 ? 8.756 -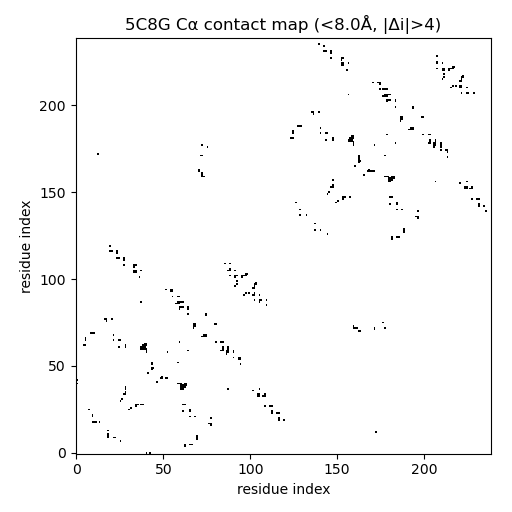0.810 7.758 1.00 29.73 24 ASP B O 1
ATOM 1081 N N . LEU B 1 25 ? 7.606 -1.387 5.907 1.00 32.41 25 LEU B N 1
ATOM 1082 C CA . LEU B 1 25 ? 8.556 -2.420 5.504 1.00 29.60 25 LEU B CA 1
ATOM 1083 C C . LEU B 1 25 ? 9.915 -1.811 5.165 1.00 28.74 25 LEU B C 1
ATOM 1084 O O . LEU B 1 25 ? 10.948 -2.411 5.446 1.00 30.35 25 LEU B O 1
ATOM 1089 N N . TYR B 1 26 ? 9.908 -0.617 4.576 1.00 26.90 26 TYR B N 1
ATOM 1090 C CA . TYR B 1 26 ? 11.141 0.107 4.281 1.00 26.55 26 TYR B CA 1
ATOM 1091 C C . TYR B 1 26 ? 11.923 0.422 5.552 1.00 25.83 26 TYR B C 1
ATOM 1092 O O . TYR B 1 26 ? 13.139 0.270 5.580 1.00 22.87 26 TYR B O 1
ATOM 1101 N N . ASP B 1 27 ? 11.231 0.882 6.592 1.00 25.04 27 ASP B N 1
ATOM 1102 C CA . ASP B 1 27 ? 11.879 1.139 7.878 1.00 24.62 27 ASP B CA 1
ATOM 1103 C C . ASP B 1 27 ? 12.553 -0.118 8.413 1.00 22.62 27 ASP B C 1
ATOM 1104 O O . ASP B 1 27 ? 13.693 -0.074 8.875 1.00 23.76 27 ASP B O 1
ATOM 1109 N N . CYS B 1 28 ? 11.833 -1.233 8.353 1.00 24.47 28 CYS B N 1
ATOM 1110 C CA . CYS B 1 28 ? 12.329 -2.510 8.855 1.00 22.67 28 CYS B CA 1
ATOM 1111 C C . CYS B 1 28 ? 13.515 -3.021 8.037 1.00 21.18 28 CYS B C 1
ATOM 1112 O O . CYS B 1 28 ? 14.521 -3.456 8.602 1.00 15.72 28 CYS B O 1
ATOM 1115 N N . LEU B 1 29 ? 13.395 -2.963 6.712 1.00 17.65 29 LEU B N 1
ATOM 1116 C CA . LEU B 1 29 ? 14.495 -3.335 5.833 1.00 18.02 29 LEU B CA 1
ATOM 1117 C C . LEU B 1 29 ? 15.724 -2.477 6.083 1.00 19.44 29 LEU B C 1
ATOM 1118 O O . LEU B 1 29 ? 16.844 -2.992 6.082 1.00 15.99 29 LEU B O 1
ATOM 1123 N N . TYR B 1 30 ? 15.531 -1.175 6.303 1.00 15.89 30 TYR B N 1
ATOM 1124 C CA . TYR B 1 30 ? 16.676 -0.307 6.555 1.00 16.18 30 TYR B CA 1
ATOM 1125 C C . TYR B 1 30 ? 17.360 -0.699 7.864 1.00 18.16 30 TYR B C 1
ATOM 1126 O O . TYR B 1 30 ? 18.587 -0.715 7.950 1.00 16.28 30 TYR B O 1
ATOM 1135 N N . LYS B 1 31 ? 16.570 -1.013 8.884 1.00 18.83 31 LYS B N 1
ATOM 1136 C CA . LYS B 1 31 ? 17.154 -1.455 10.148 1.00 17.92 31 LYS B CA 1
ATOM 1137 C C . LYS B 1 31 ? 17.971 -2.731 9.950 1.00 15.01 31 LYS B C 1
ATOM 1138 O O . LYS B 1 31 ? 19.090 -2.832 10.441 1.00 13.66 31 LYS B O 1
ATOM 1144 N N . LEU B 1 32 ? 17.424 -3.686 9.205 1.00 14.65 32 LEU B N 1
ATOM 1145 C CA . LEU B 1 32 ? 18.172 -4.897 8.899 1.00 15.29 32 LEU B CA 1
ATOM 1146 C C . LEU B 1 32 ? 19.492 -4.536 8.226 1.00 16.62 32 LEU B C 1
ATOM 1147 O O . LEU B 1 32 ? 20.556 -4.940 8.684 1.00 15.69 32 LEU B O 1
ATOM 1152 N N . TYR B 1 33 ? 19.402 -3.731 7.168 1.00 14.53 33 TYR B N 1
ATOM 1153 C CA . TYR B 1 33 ? 20.553 -3.273 6.375 1.00 13.45 33 TYR B CA 1
ATOM 1154 C C . TYR B 1 33 ? 21.629 -2.538 7.178 1.00 17.05 33 TYR B C 1
ATOM 1155 O O . TYR B 1 33 ? 22.811 -2.875 7.082 1.00 13.71 33 TYR B O 1
ATOM 1164 N N . ALA B 1 34 ? 21.225 -1.551 7.982 1.00 14.13 34 ALA B N 1
ATOM 1165 C CA . ALA B 1 34 ? 22.187 -0.660 8.617 1.00 15.76 34 ALA B CA 1
ATOM 1166 C C . ALA B 1 34 ? 22.617 -1.082 10.015 1.00 17.45 34 ALA B C 1
ATOM 1167 O O . ALA B 1 34 ? 23.696 -0.693 10.455 1.00 17.69 34 ALA B O 1
ATOM 1169 N N . GLU B 1 35 ? 21.793 -1.871 10.707 1.00 13.98 35 GLU B N 1
ATOM 1170 C CA . GLU B 1 35 ? 21.973 -2.058 12.147 1.00 14.05 35 GLU B CA 1
ATOM 1171 C C . GLU B 1 35 ? 22.258 -3.488 12.638 1.00 17.69 35 GLU B C 1
ATOM 1172 O O . GLU B 1 35 ? 22.816 -3.661 13.722 1.00 18.92 35 GLU B O 1
ATOM 1178 N N . GLU B 1 36 ? 21.861 -4.499 11.869 1.00 14.18 36 GLU B N 1
ATOM 1179 C CA . GLU B 1 36 ? 21.964 -5.892 12.316 1.00 14.14 36 GLU B CA 1
ATOM 1180 C C . GLU B 1 36 ? 23.226 -6.549 11.789 1.00 16.05 36 GLU B C 1
ATOM 1181 O O . GLU B 1 36 ? 23.496 -6.476 10.593 1.00 13.51 36 GLU B O 1
ATOM 1187 N N . SER B 1 37 ? 23.987 -7.199 12.664 1.00 14.21 37 SER B N 1
ATOM 1188 C CA . SER B 1 37 ? 25.199 -7.897 12.221 1.00 15.32 37 SER B CA 1
ATOM 1189 C C . SER B 1 37 ? 24.899 -8.984 11.193 1.00 13.94 37 SER B C 1
ATOM 1190 O O . SER B 1 37 ? 25.693 -9.212 10.271 1.00 12.21 37 SER B O 1
ATOM 1193 N N . ALA B 1 38 ? 23.750 -9.641 11.334 1.00 12.13 38 ALA B N 1
ATOM 1194 C CA . ALA B 1 38 ? 23.417 -10.768 10.466 1.00 16.55 38 ALA B CA 1
ATOM 1195 C C . ALA B 1 38 ? 23.305 -10.389 8.979 1.00 13.30 38 ALA B C 1
ATOM 1196 O O . ALA B 1 38 ? 23.381 -11.268 8.108 1.00 12.60 38 ALA B O 1
ATOM 1198 N N . SER B 1 39 ? 23.122 -9.103 8.686 1.00 9.90 39 SER B N 1
ATOM 1199 C CA . SER B 1 39 ? 22.840 -8.696 7.298 1.00 13.38 39 SER B CA 1
ATOM 1200 C C . SER B 1 39 ? 24.098 -8.448 6.469 1.00 16.96 39 SER B C 1
ATOM 1201 O O . SER B 1 39 ? 24.007 -8.224 5.253 1.00 13.27 39 SER B O 1
ATOM 1204 N N . GLU B 1 40 ? 25.258 -8.512 7.123 1.00 13.25 40 GLU B N 1
ATOM 1205 C CA . GLU B 1 40 ? 26.517 -8.095 6.520 1.00 15.91 40 GLU B CA 1
ATOM 1206 C C . GLU B 1 40 ? 26.726 -8.559 5.079 1.00 12.94 40 GLU B C 1
ATOM 1207 O O . GLU B 1 40 ? 27.021 -7.755 4.208 1.00 13.95 40 GLU B O 1
ATOM 1213 N N . TYR B 1 41 ? 26.591 -9.848 4.826 1.00 12.99 41 TYR B N 1
ATOM 1214 C CA . TYR B 1 41 ? 26.914 -10.323 3.485 1.00 15.96 41 TYR B CA 1
ATOM 1215 C C . TYR B 1 41 ? 25.779 -10.126 2.488 1.00 10.76 41 TYR B C 1
ATOM 1216 O O . TYR B 1 41 ? 25.907 -10.506 1.328 1.00 13.15 41 TYR B O 1
ATOM 1225 N N . PHE B 1 42 ? 24.686 -9.506 2.934 1.00 10.52 42 PHE B N 1
ATOM 1226 C CA . PHE B 1 42 ? 23.508 -9.340 2.075 1.00 13.50 42 PHE B CA 1
ATOM 1227 C C . PHE B 1 42 ? 23.164 -7.877 1.810 1.00 13.43 42 PHE B C 1
ATOM 1228 O O . PHE B 1 42 ? 22.189 -7.566 1.107 1.00 13.70 42 PHE B O 1
ATOM 1236 N N . ARG B 1 43 ? 23.990 -6.985 2.349 1.00 13.29 43 ARG B N 1
ATOM 1237 C CA . ARG B 1 43 ? 23.771 -5.549 2.199 1.00 12.26 43 ARG B CA 1
ATOM 1238 C C . ARG B 1 43 ? 23.945 -5.025 0.765 1.00 15.22 43 ARG B C 1
ATOM 1239 O O . ARG B 1 43 ? 23.066 -4.335 0.255 1.00 12.50 43 ARG B O 1
ATOM 1247 N N . GLU B 1 44 ? 25.062 -5.354 0.126 1.00 12.61 44 GLU B N 1
ATOM 1248 C CA . GLU B 1 44 ? 25.436 -4.703 -1.142 1.00 14.29 44 GLU B CA 1
ATOM 1249 C C . GLU B 1 44 ? 25.560 -5.723 -2.264 1.00 14.22 44 GLU B C 1
ATOM 1250 O O . GLU B 1 44 ? 25.867 -6.889 -2.014 1.00 13.41 44 GLU B O 1
ATOM 1256 N N . PRO B 1 45 ? 25.325 -5.294 -3.512 1.00 15.15 45 PRO B N 1
ATOM 1257 C CA . PRO B 1 45 ? 25.470 -6.248 -4.613 1.00 14.12 45 PRO B CA 1
ATOM 1258 C C . PRO B 1 45 ? 26.876 -6.825 -4.669 1.00 17.37 45 PRO B C 1
ATOM 1259 O O . PRO B 1 45 ? 27.839 -6.153 -4.322 1.00 16.18 45 PRO B O 1
ATOM 1263 N N . VAL B 1 46 ? 26.960 -8.076 -5.097 1.00 15.63 46 VAL B N 1
ATOM 1264 C CA . VAL B 1 46 ? 28.208 -8.812 -5.163 1.00 21.24 46 VAL B CA 1
ATOM 1265 C C . VAL B 1 46 ? 29.107 -8.281 -6.271 1.00 16.32 46 VAL B C 1
ATOM 1266 O O . VAL B 1 46 ? 28.677 -8.179 -7.429 1.00 20.40 46 VAL B O 1
ATOM 1270 N N . ASP B 1 47 ? 30.335 -7.924 -5.911 1.00 15.84 47 ASP B N 1
ATOM 1271 C CA . ASP B 1 47 ? 31.369 -7.585 -6.890 1.00 18.76 47 ASP B CA 1
ATOM 1272 C C . ASP B 1 47 ? 32.176 -8.848 -7.159 1.00 16.61 47 ASP B C 1
ATOM 1273 O O . ASP B 1 47 ? 33.081 -9.179 -6.400 1.00 15.76 47 ASP B O 1
ATOM 1278 N N . ALA B 1 48 ? 31.832 -9.563 -8.228 1.00 15.55 48 ALA B N 1
ATOM 1279 C CA . ALA B 1 48 ? 32.376 -10.910 -8.468 1.00 16.29 48 ALA B CA 1
ATOM 1280 C C . ALA B 1 48 ? 33.901 -10.954 -8.561 1.00 16.80 48 ALA B C 1
ATOM 1281 O O . ALA B 1 48 ? 34.519 -11.865 -8.033 1.00 18.23 48 ALA B O 1
ATOM 1283 N N . LEU B 1 49 ? 34.507 -9.964 -9.216 1.00 17.35 49 LEU B N 1
ATOM 1284 C CA . LEU B 1 49 ? 35.962 -9.939 -9.374 1.00 17.10 49 LEU B CA 1
ATOM 1285 C C . LEU B 1 49 ? 36.667 -9.601 -8.066 1.00 19.13 49 LEU B C 1
ATOM 1286 O O . LEU B 1 49 ? 37.703 -10.174 -7.745 1.00 22.06 49 LEU B O 1
ATOM 1288 N N . ARG B 1 50 ? 36.098 -8.667 -7.316 1.00 13.93 50 ARG B N 1
ATOM 1289 C CA . ARG B 1 50 ? 36.667 -8.259 -6.039 1.00 19.62 50 ARG B CA 1
ATOM 1290 C C . ARG B 1 50 ? 36.673 -9.416 -5.029 1.00 19.85 50 ARG B C 1
ATOM 1291 O O . ARG B 1 50 ? 37.646 -9.601 -4.311 1.00 22.30 50 ARG B O 1
ATOM 1295 N N . VAL B 1 51 ? 35.592 -10.193 -4.981 1.00 19.46 51 VAL B N 1
ATOM 1296 C CA . VAL B 1 51 ? 35.490 -11.278 -3.992 1.00 17.42 51 VAL B CA 1
ATOM 1297 C C . VAL B 1 51 ? 35.987 -12.630 -4.517 1.00 16.98 51 VAL B C 1
ATOM 1298 O O . VAL B 1 51 ? 36.058 -13.614 -3.776 1.00 23.76 51 VAL B O 1
ATOM 1302 N N . GLY B 1 52 ? 36.340 -12.683 -5.790 1.00 18.31 52 GLY B N 1
ATOM 1303 C CA . GLY B 1 52 ? 36.867 -13.901 -6.378 1.00 20.28 52 GLY B CA 1
ATOM 1304 C C . GLY B 1 52 ? 35.824 -14.935 -6.750 1.00 22.83 52 GLY B C 1
ATOM 1305 O O . GLY B 1 52 ? 36.174 -16.048 -7.135 1.00 22.38 52 GLY B O 1
ATOM 1306 N N . ALA B 1 53 ? 34.547 -14.573 -6.636 1.00 16.91 53 ALA B N 1
ATOM 1307 C CA . ALA B 1 53 ? 33.459 -15.456 -7.048 1.00 18.77 53 ALA B CA 1
ATOM 1308 C C . ALA B 1 53 ? 33.192 -15.286 -8.551 1.00 21.98 53 ALA B C 1
ATOM 1309 O O . ALA B 1 53 ? 32.158 -14.753 -8.975 1.00 22.61 53 ALA B O 1
ATOM 1311 N N . TRP B 1 54 ? 34.147 -15.750 -9.347 1.00 20.20 54 TRP B N 1
ATOM 1312 C CA . TRP B 1 54 ? 34.152 -15.554 -10.797 1.00 19.67 54 TRP B CA 1
ATOM 1313 C C . TRP B 1 54 ? 32.875 -16.033 -11.486 1.00 22.52 54 TRP B C 1
ATOM 1314 O O . TRP B 1 54 ? 32.454 -15.472 -12.487 1.00 19.51 54 TRP B O 1
ATOM 1325 N N . ASN B 1 55 ? 32.255 -17.071 -10.941 1.00 19.70 55 ASN B N 1
ATOM 1326 C CA . ASN B 1 55 ? 31.092 -17.688 -11.566 1.00 17.04 55 ASN B CA 1
ATOM 1327 C C . ASN B 1 55 ? 29.753 -17.210 -10.997 1.00 17.82 55 ASN B C 1
ATOM 1328 O O . ASN B 1 55 ? 28.707 -17.767 -11.325 1.00 18.75 55 ASN B O 1
ATOM 1333 N N . TYR B 1 56 ? 29.779 -16.202 -10.130 1.00 16.04 56 TYR B N 1
ATOM 1334 C CA . TYR B 1 56 ? 28.577 -15.863 -9.373 1.00 16.89 56 TYR B CA 1
ATOM 1335 C C . TYR B 1 56 ? 27.417 -15.453 -10.291 1.00 16.94 56 TYR B C 1
ATOM 1336 O O . TYR B 1 56 ? 26.281 -15.898 -10.118 1.00 16.96 56 TYR B O 1
ATOM 1345 N N . TYR B 1 57 ? 27.698 -14.622 -11.284 1.00 13.98 57 TYR B N 1
ATOM 1346 C CA . TYR B 1 57 ? 26.603 -14.102 -12.100 1.00 14.50 57 TYR B CA 1
ATOM 1347 C C . TYR B 1 57 ? 26.251 -15.023 -13.267 1.00 19.11 57 TYR B C 1
ATOM 1348 O O . TYR B 1 57 ? 25.408 -14.690 -14.107 1.00 18.08 57 TYR B O 1
ATOM 1357 N N . SER B 1 58 ? 26.877 -16.196 -13.305 1.00 18.74 58 SER B N 1
ATOM 1358 C CA . SER B 1 58 ? 26.437 -17.258 -14.207 1.00 20.11 58 SER B CA 1
ATOM 1359 C C . SER B 1 58 ? 25.500 -18.193 -13.454 1.00 21.02 58 SER B C 1
ATOM 1360 O O . SER B 1 58 ? 24.564 -18.743 -14.019 1.00 20.08 58 SER B O 1
ATOM 1363 N N . VAL B 1 59 ? 25.766 -18.360 -12.165 1.00 19.60 59 VAL B N 1
ATOM 1364 C CA . VAL B 1 59 ? 24.944 -19.192 -11.289 1.00 18.95 59 VAL B CA 1
ATOM 1365 C C . VAL B 1 59 ? 23.675 -18.460 -10.849 1.00 20.85 59 VAL B C 1
ATOM 1366 O O . VAL B 1 59 ? 22.574 -19.021 -10.840 1.00 19.30 59 VAL B O 1
ATOM 1370 N N . ILE B 1 60 ? 23.846 -17.203 -10.463 1.00 16.29 60 ILE B N 1
ATOM 1371 C CA . ILE B 1 60 ? 22.746 -16.381 -10.000 1.00 17.51 60 ILE B CA 1
ATOM 1372 C C . ILE B 1 60 ? 22.283 -15.465 -11.131 1.00 20.26 60 ILE B C 1
ATOM 1373 O O . ILE B 1 60 ? 22.955 -14.491 -11.462 1.00 16.18 60 ILE B O 1
ATOM 1378 N N . THR B 1 61 ? 21.141 -15.793 -11.732 1.00 20.15 61 THR B N 1
ATOM 1379 C CA . THR B 1 61 ? 20.663 -15.057 -12.901 1.00 22.44 61 THR B CA 1
ATOM 1380 C C . THR B 1 61 ? 19.784 -13.871 -12.537 1.00 23.77 61 THR B C 1
ATOM 1381 O O . THR B 1 61 ? 19.561 -12.987 -13.352 1.00 23.10 61 THR B O 1
ATOM 1385 N N . GLU B 1 62 ? 19.272 -13.866 -11.312 1.00 22.02 62 GLU B N 1
ATOM 1386 C CA . GLU B 1 62 ? 18.462 -12.760 -10.826 1.00 23.50 62 GLU B CA 1
ATOM 1387 C C . GLU B 1 62 ? 19.026 -12.287 -9.483 1.00 22.81 62 GLU B C 1
ATOM 1388 O O . GLU B 1 62 ? 18.485 -12.611 -8.430 1.00 22.75 62 GLU B O 1
ATOM 1391 N N . PRO B 1 63 ? 20.116 -11.512 -9.527 1.00 21.25 63 PRO B N 1
ATOM 1392 C CA . PRO B 1 63 ? 20.806 -11.080 -8.306 1.00 22.13 63 PRO B CA 1
ATOM 1393 C C . PRO B 1 63 ? 19.933 -10.148 -7.497 1.00 20.78 63 PRO B C 1
ATOM 1394 O O . PRO B 1 63 ? 19.027 -9.512 -8.040 1.00 17.63 63 PRO B O 1
ATOM 1398 N N . MET B 1 64 ? 20.197 -10.074 -6.202 1.00 18.00 64 MET B N 1
ATOM 1399 C CA . MET B 1 64 ? 19.461 -9.168 -5.342 1.00 16.34 64 MET B CA 1
ATOM 1400 C C . MET B 1 64 ? 20.285 -8.924 -4.096 1.00 14.41 64 MET B C 1
ATOM 1401 O O . MET B 1 64 ? 21.055 -9.802 -3.676 1.00 15.22 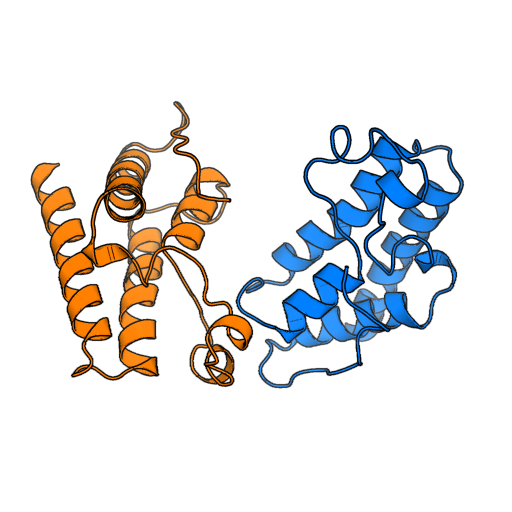64 MET B O 1
ATOM 1406 N N . SER B 1 65 ? 20.152 -7.721 -3.541 1.00 14.79 65 SER B N 1
ATOM 1407 C CA . SER B 1 65 ? 20.713 -7.378 -2.239 1.00 12.65 65 SER B CA 1
ATOM 1408 C C . SER B 1 65 ? 19.762 -6.426 -1.523 1.00 14.53 65 SER B C 1
ATOM 1409 O O . SER B 1 65 ? 18.834 -5.901 -2.137 1.00 16.56 65 SER B O 1
ATOM 1412 N N . LEU B 1 66 ? 19.999 -6.186 -0.238 1.00 13.63 66 LEU B N 1
ATOM 1413 C CA . LEU B 1 66 ? 19.164 -5.260 0.518 1.00 16.05 66 LEU B CA 1
ATOM 1414 C C . LEU B 1 66 ? 19.228 -3.864 -0.085 1.00 18.08 66 LEU B C 1
ATOM 1415 O O . LEU B 1 66 ? 18.198 -3.202 -0.220 1.00 15.44 66 LEU B O 1
ATOM 1420 N N . ARG B 1 67 ? 20.441 -3.433 -0.428 1.00 12.54 67 ARG B N 1
ATOM 1421 C CA . ARG B 1 67 ? 20.678 -2.172 -1.118 1.00 16.44 67 ARG B CA 1
ATOM 1422 C C . ARG B 1 67 ? 19.780 -2.030 -2.350 1.00 16.82 67 ARG B C 1
ATOM 1423 O O . ARG B 1 67 ? 19.155 -0.995 -2.544 1.00 20.13 67 ARG B O 1
ATOM 1431 N N . THR B 1 68 ? 19.714 -3.081 -3.163 1.00 14.01 68 THR B N 1
ATOM 1432 C CA . THR B 1 68 ? 18.936 -3.053 -4.404 1.00 18.19 68 THR B CA 1
ATOM 1433 C C . THR B 1 68 ? 17.468 -2.799 -4.109 1.00 22.40 68 THR B C 1
ATOM 1434 O O . THR B 1 68 ? 16.823 -1.971 -4.760 1.00 19.33 68 THR B O 1
ATOM 1438 N N . VAL B 1 69 ? 16.945 -3.512 -3.114 1.00 16.57 69 VAL B N 1
ATOM 1439 C CA . VAL B 1 69 ? 15.545 -3.357 -2.716 1.00 18.90 69 VAL B CA 1
ATOM 1440 C C . VAL B 1 69 ? 15.271 -1.970 -2.121 1.00 19.78 69 VAL B C 1
ATOM 1441 O O . VAL B 1 69 ? 14.270 -1.329 -2.464 1.00 24.03 69 VAL B O 1
ATOM 1445 N N . LEU B 1 70 ? 16.147 -1.500 -1.239 1.00 18.04 70 LEU B N 1
ATOM 1446 C CA . LEU B 1 70 ? 15.978 -0.174 -0.646 1.00 16.53 70 LEU B CA 1
ATOM 1447 C C . LEU B 1 70 ? 15.990 0.924 -1.711 1.00 22.77 70 LEU B C 1
ATOM 1448 O O . LEU B 1 70 ? 15.159 1.831 -1.686 1.00 19.36 70 LEU B O 1
ATOM 1453 N N . ASP B 1 71 ? 16.944 0.840 -2.635 1.00 19.77 71 ASP B N 1
ATOM 1454 C CA . ASP B 1 71 ? 17.023 1.806 -3.731 1.00 22.94 71 ASP B CA 1
ATOM 1455 C C . ASP B 1 71 ? 15.787 1.758 -4.641 1.00 20.65 71 ASP B C 1
ATOM 1456 O O . ASP B 1 71 ? 15.311 2.800 -5.095 1.00 26.32 71 ASP B O 1
ATOM 1461 N N . TYR B 1 72 ? 15.283 0.558 -4.921 1.00 19.60 72 TYR B N 1
ATOM 1462 C CA . TYR B 1 72 ? 14.046 0.411 -5.689 1.00 25.21 72 TYR B CA 1
ATOM 1463 C C . TYR B 1 72 ? 12.870 1.081 -4.994 1.00 32.50 72 TYR B C 1
ATOM 1464 O O . TYR B 1 72 ? 12.026 1.698 -5.641 1.00 27.98 72 TYR B O 1
ATOM 1473 N N . ILE B 1 73 ? 12.806 0.929 -3.672 1.00 22.34 73 ILE B N 1
ATOM 1474 C CA . ILE B 1 73 ? 11.752 1.551 -2.882 1.00 27.07 73 ILE B CA 1
ATOM 1475 C C . ILE B 1 73 ? 11.808 3.078 -2.954 1.00 30.34 73 ILE B C 1
ATOM 1476 O O . ILE B 1 73 ? 10.794 3.730 -3.206 1.00 33.47 73 ILE B O 1
ATOM 1481 N N . VAL B 1 74 ? 12.989 3.647 -2.738 1.00 28.74 74 VAL B N 1
ATOM 1482 C CA . VAL B 1 74 ? 13.142 5.098 -2.742 1.00 28.49 74 VAL B CA 1
ATOM 1483 C C . VAL B 1 74 ? 12.939 5.663 -4.152 1.00 37.87 74 VAL B C 1
ATOM 1484 O O . VAL B 1 74 ? 12.244 6.662 -4.323 1.00 38.01 74 VAL B O 1
ATOM 1488 N N . GLN B 1 75 ? 13.530 5.010 -5.153 1.00 31.01 75 GLN B N 1
ATOM 1489 C CA . GLN B 1 75 ? 13.389 5.437 -6.548 1.00 38.67 75 GLN B CA 1
ATOM 1490 C C . GLN B 1 75 ? 11.922 5.415 -6.987 1.00 36.67 75 GLN B C 1
ATOM 1491 O O . GLN B 1 75 ? 11.463 6.296 -7.711 1.00 41.18 75 GLN B O 1
ATOM 1497 N N . GLY B 1 76 ? 11.191 4.403 -6.533 1.00 39.52 76 GLY B N 1
ATOM 1498 C CA . GLY B 1 76 ? 9.792 4.249 -6.887 1.00 32.95 76 GLY B CA 1
ATOM 1499 C C . GLY B 1 76 ? 9.630 3.738 -8.303 1.00 37.36 76 GLY B C 1
ATOM 1500 O O . GLY B 1 76 ? 10.542 3.846 -9.119 1.00 39.44 76 GLY B O 1
ATOM 1501 N N . GLY B 1 77 ? 8.471 3.165 -8.601 1.00 35.33 77 GLY B N 1
ATOM 1502 C CA . GLY B 1 77 ? 8.184 2.742 -9.956 1.00 42.35 77 GLY B CA 1
ATOM 1503 C C . GLY B 1 77 ? 8.379 1.265 -10.207 1.00 40.97 77 GLY B C 1
ATOM 1504 O O . GLY B 1 77 ? 8.254 0.806 -11.341 1.00 41.22 77 GLY B O 1
ATOM 1505 N N . ARG B 1 78 ? 8.685 0.511 -9.157 1.00 34.35 78 ARG B N 1
ATOM 1506 C CA . ARG B 1 78 ? 8.780 -0.938 -9.288 1.00 36.04 78 ARG B CA 1
ATOM 1507 C C . ARG B 1 78 ? 7.735 -1.631 -8.424 1.00 36.28 78 ARG B C 1
ATOM 1508 O O . ARG B 1 78 ? 7.097 -2.595 -8.857 1.00 37.02 78 ARG B O 1
ATOM 1516 N N . TYR B 1 79 ? 7.558 -1.124 -7.205 1.00 32.52 79 TYR B N 1
ATOM 1517 C CA . TYR B 1 79 ? 6.728 -1.786 -6.201 1.00 33.71 79 TYR B CA 1
ATOM 1518 C C . TYR B 1 79 ? 5.365 -1.138 -5.975 1.00 33.07 79 TYR B C 1
ATOM 1519 O O . TYR B 1 79 ? 5.276 0.054 -5.688 1.00 31.08 79 TYR B O 1
ATOM 1528 N N . SER B 1 80 ? 4.313 -1.947 -6.057 1.00 37.00 80 SER B N 1
ATOM 1529 C CA . SER B 1 80 ? 2.966 -1.490 -5.736 1.00 40.05 80 SER B CA 1
ATOM 1530 C C . SER B 1 80 ? 2.523 -2.063 -4.393 1.00 47.64 80 SER B C 1
ATOM 1531 O O . SER B 1 80 ? 2.043 -1.337 -3.518 1.00 48.72 80 SER B O 1
ATOM 1534 N N . HIS B 1 81 ? 2.698 -3.373 -4.241 1.00 44.61 81 HIS B N 1
ATOM 1535 C CA . HIS B 1 81 ? 2.308 -4.077 -3.026 1.00 39.32 81 HIS B CA 1
ATOM 1536 C C . HIS B 1 81 ? 3.544 -4.512 -2.241 1.00 37.09 81 HIS B C 1
ATOM 1537 O O . HIS B 1 81 ? 4.623 -4.664 -2.803 1.00 31.29 81 HIS B O 1
ATOM 1540 N N . VAL B 1 82 ? 3.392 -4.727 -0.941 1.00 36.00 82 VAL B N 1
ATOM 1541 C CA . VAL B 1 82 ? 4.524 -5.180 -0.148 1.00 36.48 82 VAL B CA 1
ATOM 1542 C C . VAL B 1 82 ? 4.855 -6.624 -0.480 1.00 32.16 82 VAL B C 1
ATOM 1543 O O . VAL B 1 82 ? 5.927 -7.121 -0.121 1.00 31.17 82 VAL B O 1
ATOM 1547 N N . GLU B 1 83 ? 3.936 -7.302 -1.164 1.00 33.24 83 GLU B N 1
ATOM 1548 C CA . GLU B 1 83 ? 4.163 -8.682 -1.562 1.00 30.72 83 GLU B CA 1
ATOM 1549 C C . GLU B 1 83 ? 5.322 -8.775 -2.549 1.00 31.04 83 GLU B C 1
ATOM 1550 O O . GLU B 1 83 ? 6.105 -9.727 -2.515 1.00 26.10 83 GLU B O 1
ATOM 1556 N N . GLN B 1 84 ? 5.426 -7.779 -3.425 1.00 28.77 84 GLN B N 1
ATOM 1557 C CA . GLN B 1 84 ? 6.480 -7.756 -4.433 1.00 26.14 84 GLN B CA 1
ATOM 1558 C C . GLN B 1 84 ? 7.841 -7.554 -3.778 1.00 23.83 84 GLN B C 1
ATOM 1559 O O . GLN B 1 84 ? 8.832 -8.180 -4.172 1.00 24.11 84 GLN B O 1
ATOM 1565 N N . ILE B 1 85 ? 7.873 -6.652 -2.800 1.00 24.58 85 ILE B N 1
ATOM 1566 C CA . ILE B 1 85 ? 9.082 -6.350 -2.044 1.00 23.47 85 ILE B CA 1
ATOM 1567 C C . ILE B 1 85 ? 9.600 -7.593 -1.345 1.00 22.96 85 ILE B C 1
ATOM 1568 O O . ILE B 1 85 ? 10.794 -7.876 -1.378 1.00 22.67 85 ILE B O 1
ATOM 1573 N N . MET B 1 86 ? 8.698 -8.343 -0.720 1.00 24.98 86 MET B N 1
ATOM 1574 C CA . MET B 1 86 ? 9.092 -9.547 -0.006 1.00 22.17 86 MET B CA 1
ATOM 1575 C C . MET B 1 86 ? 9.564 -10.649 -0.940 1.00 24.47 86 MET B C 1
ATOM 1576 O O . MET B 1 86 ? 10.419 -11.456 -0.571 1.00 23.27 86 MET B O 1
ATOM 1581 N N . ASN B 1 87 ? 9.023 -10.687 -2.155 1.00 24.30 87 ASN B N 1
ATOM 1582 C CA . ASN B 1 87 ? 9.495 -11.658 -3.138 1.00 24.97 87 ASN B CA 1
ATOM 1583 C C . ASN B 1 87 ? 10.944 -11.367 -3.532 1.00 19.65 87 ASN B C 1
ATOM 1584 O O . ASN B 1 87 ? 11.763 -12.282 -3.624 1.00 24.01 87 ASN B O 1
ATOM 1589 N N . ASP B 1 88 ? 11.239 -10.093 -3.760 1.00 17.32 88 ASP B N 1
ATOM 1590 C CA . ASP B 1 88 ? 12.608 -9.645 -4.009 1.00 19.56 88 ASP B CA 1
ATOM 1591 C C . ASP B 1 88 ? 13.522 -9.982 -2.823 1.00 19.00 88 ASP B C 1
ATOM 1592 O O . ASP B 1 88 ? 14.616 -10.514 -3.005 1.00 19.06 88 ASP B O 1
ATOM 1597 N N . VAL B 1 89 ? 13.051 -9.700 -1.609 1.00 20.14 89 VAL B N 1
ATOM 1598 C CA . VAL B 1 89 ? 13.831 -9.987 -0.405 1.00 16.98 89 VAL B CA 1
ATOM 1599 C C . VAL B 1 89 ? 14.119 -11.480 -0.297 1.00 19.39 89 VAL B C 1
ATOM 1600 O O . VAL B 1 89 ? 15.257 -11.881 -0.019 1.00 17.32 89 VAL B O 1
ATOM 1604 N N . GLU B 1 90 ? 13.107 -12.316 -0.533 1.00 19.15 90 GLU B N 1
ATOM 1605 C CA . GLU B 1 90 ? 13.317 -13.758 -0.442 1.00 21.54 90 GLU B CA 1
ATOM 1606 C C . GLU B 1 90 ? 14.331 -14.209 -1.461 1.00 20.14 90 GLU B C 1
ATOM 1607 O O . GLU B 1 90 ? 15.053 -15.176 -1.235 1.00 19.01 90 GLU B O 1
ATOM 1613 N N . LEU B 1 91 ? 14.367 -13.514 -2.592 1.00 18.09 91 LEU B N 1
ATOM 1614 C CA . LEU B 1 91 ? 15.335 -13.814 -3.639 1.00 21.23 91 LEU B CA 1
ATOM 1615 C C . LEU B 1 91 ? 16.775 -13.700 -3.125 1.00 16.20 91 LEU B C 1
ATOM 1616 O O . LEU B 1 91 ? 17.638 -14.489 -3.507 1.00 20.18 91 LEU B O 1
ATOM 1621 N N . ILE B 1 92 ? 17.030 -12.723 -2.259 1.00 15.77 92 ILE B N 1
ATOM 1622 C CA . ILE B 1 92 ? 18.339 -12.619 -1.612 1.00 16.01 92 ILE B CA 1
ATOM 1623 C C . ILE B 1 92 ? 18.700 -13.935 -0.914 1.00 18.16 92 ILE B C 1
ATOM 1624 O O . ILE B 1 92 ? 19.783 -14.507 -1.145 1.00 15.46 92 ILE B O 1
ATOM 1629 N N . TRP B 1 93 ? 17.791 -14.423 -0.073 1.00 17.78 93 TRP B N 1
ATOM 1630 C CA . TRP B 1 93 ? 18.057 -15.654 0.670 1.00 18.06 93 TRP B CA 1
ATOM 1631 C C . TRP B 1 93 ? 18.134 -16.840 -0.278 1.00 17.03 93 TRP B C 1
ATOM 1632 O O . TRP B 1 93 ? 19.006 -17.695 -0.133 1.00 21.59 93 TRP B O 1
ATOM 1643 N N . LYS B 1 94 ? 17.227 -16.904 -1.250 1.00 17.91 94 LYS B N 1
ATOM 1644 C CA . LYS B 1 94 ? 17.219 -18.042 -2.168 1.00 17.69 94 LYS B CA 1
ATOM 1645 C C . LYS B 1 94 ? 18.484 -18.064 -3.028 1.00 22.71 94 LYS B C 1
ATOM 1646 O O . LYS B 1 94 ? 19.041 -19.140 -3.274 1.00 20.77 94 LYS B O 1
ATOM 1649 N N . ASN B 1 95 ? 18.938 -16.887 -3.480 1.00 17.46 95 ASN B N 1
ATOM 1650 C CA . ASN B 1 95 ? 20.210 -16.797 -4.198 1.00 18.50 95 ASN B CA 1
ATOM 1651 C C . ASN B 1 95 ? 21.373 -17.305 -3.340 1.00 18.12 95 ASN B C 1
ATOM 1652 O O . ASN B 1 95 ? 22.212 -18.076 -3.802 1.00 18.28 95 ASN B O 1
ATOM 1657 N N . CYS B 1 96 ? 21.404 -16.877 -2.083 1.00 18.15 96 CYS B N 1
ATOM 1658 C CA . CYS B 1 96 ? 22.430 -17.330 -1.158 1.00 17.98 96 CYS B CA 1
ATOM 1659 C C . CYS B 1 96 ? 22.447 -18.850 -1.044 1.00 25.30 96 CYS B C 1
ATOM 1660 O O . CYS B 1 96 ? 23.501 -19.479 -1.118 1.00 21.61 96 CYS B O 1
ATOM 1663 N N . GLU B 1 97 ? 21.266 -19.434 -0.881 1.00 25.88 97 GLU B N 1
ATOM 1664 C CA . GLU B 1 97 ? 21.138 -20.876 -0.760 1.00 28.04 97 GLU B CA 1
ATOM 1665 C C . GLU B 1 97 ? 21.569 -21.582 -2.041 1.00 30.21 97 GLU B C 1
ATOM 1666 O O . GLU B 1 97 ? 22.240 -22.611 -1.994 1.00 29.54 97 GLU B O 1
ATOM 1672 N N . ARG B 1 98 ? 21.195 -21.020 -3.185 1.00 26.78 98 ARG B N 1
ATOM 1673 C CA . ARG B 1 98 ? 21.531 -21.615 -4.467 1.00 26.64 98 ARG B CA 1
ATOM 1674 C C . ARG B 1 98 ? 23.031 -21.594 -4.736 1.00 27.65 98 ARG B C 1
ATOM 1675 O O . ARG B 1 98 ? 23.587 -22.584 -5.194 1.00 28.53 98 ARG B O 1
ATOM 1678 N N . TYR B 1 99 ? 23.692 -20.472 -4.469 1.00 22.34 99 TYR B N 1
ATOM 1679 C CA . TYR B 1 99 ? 25.125 -20.389 -4.767 1.00 24.20 99 TYR B CA 1
ATOM 1680 C C . TYR B 1 99 ? 25.947 -21.133 -3.719 1.00 22.09 99 TYR B C 1
ATOM 1681 O O . TYR B 1 99 ? 26.886 -21.854 -4.057 1.00 25.83 99 TYR B O 1
ATOM 1690 N N . ASN B 1 100 ? 25.593 -20.964 -2.445 1.00 25.71 100 ASN B N 1
ATOM 1691 C CA . ASN B 1 100 ? 26.415 -21.495 -1.356 1.00 18.95 100 ASN B CA 1
ATOM 1692 C C . ASN B 1 100 ? 25.967 -22.856 -0.821 1.00 25.17 100 ASN B C 1
ATOM 1693 O O . ASN B 1 100 ? 26.757 -23.557 -0.190 1.00 24.24 100 ASN B O 1
ATOM 1698 N N . GLY B 1 101 ? 24.711 -23.231 -1.061 1.00 28.05 101 GLY B N 1
ATOM 1699 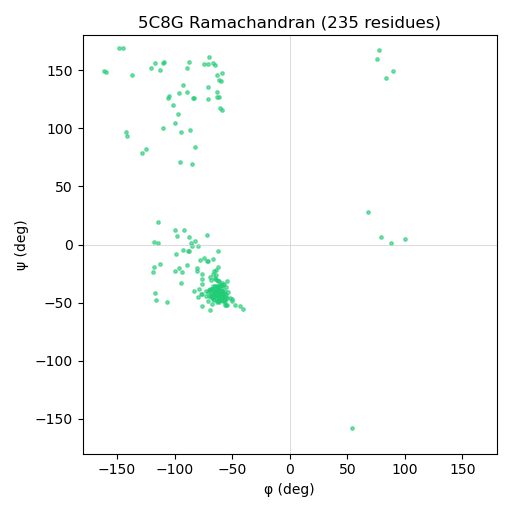C CA . GLY B 1 101 ? 24.167 -24.457 -0.490 1.00 30.77 101 GLY B CA 1
ATOM 1700 C C . GLY B 1 101 ? 23.523 -24.243 0.876 1.00 28.77 101 GLY B C 1
ATOM 1701 O O . GLY B 1 101 ? 23.947 -23.387 1.646 1.00 32.48 101 GLY B O 1
ATOM 1702 N N . ALA B 1 102 ? 22.507 -25.044 1.187 1.00 37.96 102 ALA B N 1
ATOM 1703 C CA . ALA B 1 102 ? 21.707 -24.841 2.399 1.00 35.42 102 ALA B CA 1
ATOM 1704 C C . ALA B 1 102 ? 22.486 -25.041 3.697 1.00 37.98 102 ALA B C 1
ATOM 1705 O O . ALA B 1 102 ? 22.164 -24.430 4.717 1.00 40.35 102 ALA B O 1
ATOM 1707 N N . GLU B 1 103 ? 23.509 -25.889 3.673 1.00 41.44 103 GLU B N 1
ATOM 1708 C CA . GLU B 1 103 ? 24.264 -26.170 4.896 1.00 40.88 103 GLU B CA 1
ATOM 1709 C C . GLU B 1 103 ? 25.379 -25.157 5.138 1.00 39.99 103 GLU B C 1
ATOM 1710 O O . GLU B 1 103 ? 26.116 -25.258 6.120 1.00 41.12 103 GLU B O 1
ATOM 1713 N N . SER B 1 104 ? 25.493 -24.176 4.247 1.00 33.68 104 SER B N 1
ATOM 1714 C CA . SER B 1 104 ? 26.532 -23.153 4.359 1.00 28.39 104 SER B CA 1
ATOM 1715 C C . SER B 1 104 ? 26.280 -22.191 5.510 1.00 29.80 104 SER B C 1
ATOM 1716 O O . SER B 1 104 ? 25.144 -22.000 5.934 1.00 23.73 104 SER B O 1
ATOM 1719 N N . HIS B 1 105 ? 27.350 -21.584 6.013 1.00 24.84 105 HIS B N 1
ATOM 1720 C CA . HIS B 1 105 ? 27.231 -20.621 7.090 1.00 25.57 105 HIS B CA 1
ATOM 1721 C C . HIS B 1 105 ? 26.549 -19.346 6.607 1.00 25.12 105 HIS B C 1
ATOM 1722 O O . HIS B 1 105 ? 25.924 -18.627 7.385 1.00 25.89 105 HIS B O 1
ATOM 1725 N N . LEU B 1 106 ? 26.690 -19.049 5.323 1.00 24.10 106 LEU B N 1
ATOM 1726 C CA . LEU B 1 106 ? 26.019 -17.877 4.780 1.00 21.46 106 LEU B CA 1
ATOM 1727 C C . LEU B 1 106 ? 24.513 -18.129 4.743 1.00 21.43 106 LEU B C 1
ATOM 1728 O O . LEU B 1 106 ? 23.719 -17.240 5.046 1.00 21.94 106 LEU B O 1
ATOM 1733 N N . ALA B 1 107 ? 24.127 -19.352 4.394 1.00 21.25 107 ALA B N 1
ATOM 1734 C CA . ALA B 1 107 ? 22.716 -19.711 4.365 1.00 26.69 107 ALA B CA 1
ATOM 1735 C C . ALA B 1 107 ? 22.109 -19.621 5.763 1.00 21.27 107 ALA B C 1
ATOM 1736 O O . ALA B 1 107 ? 20.930 -19.302 5.902 1.00 22.25 107 ALA B O 1
ATOM 1738 N N . ALA B 1 108 ? 22.920 -19.876 6.791 1.00 22.39 108 ALA B N 1
ATOM 1739 C CA . ALA B 1 108 ? 22.477 -19.719 8.183 1.00 21.63 108 ALA B CA 1
ATOM 1740 C C . ALA B 1 108 ? 22.220 -18.255 8.522 1.00 20.60 108 ALA B C 1
ATOM 1741 O O . ALA B 1 108 ? 21.228 -17.926 9.166 1.00 20.50 108 ALA B O 1
ATOM 1743 N N . ASP B 1 109 ? 23.120 -17.373 8.088 1.00 19.51 109 ASP B N 1
ATOM 1744 C CA . ASP B 1 109 ? 22.925 -15.932 8.258 1.00 20.84 109 ASP B CA 1
ATOM 1745 C C . ASP B 1 109 ? 21.662 -15.426 7.532 1.00 15.90 109 ASP B C 1
ATOM 1746 O O . ASP B 1 109 ? 20.979 -14.537 8.029 1.00 16.89 109 ASP B O 1
ATOM 1751 N N . ALA B 1 110 ? 21.369 -15.982 6.362 1.00 18.14 110 ALA B N 1
ATOM 1752 C CA . ALA B 1 110 ? 20.146 -15.610 5.639 1.00 18.51 110 ALA B CA 1
ATOM 1753 C C . ALA B 1 110 ? 18.891 -16.003 6.432 1.00 18.44 110 ALA B C 1
ATOM 1754 O O . ALA B 1 110 ? 17.928 -15.241 6.505 1.00 16.29 110 ALA B O 1
ATOM 1756 N N . ARG B 1 111 ? 18.902 -17.196 7.016 1.00 17.70 111 ARG B N 1
ATOM 1757 C CA . ARG B 1 111 ? 17.775 -17.643 7.835 1.00 18.32 111 ARG B CA 1
ATOM 1758 C C . ARG B 1 111 ? 17.575 -16.693 9.013 1.00 17.91 111 ARG B C 1
ATOM 1759 O O . ARG B 1 111 ? 16.451 -16.323 9.352 1.00 18.33 111 ARG B O 1
ATOM 1767 N N . ARG B 1 112 ? 18.680 -16.276 9.610 1.00 14.70 112 ARG B N 1
ATOM 1768 C CA . ARG B 1 112 ? 18.662 -15.310 10.693 1.00 18.75 112 ARG B CA 1
ATOM 1769 C C . ARG B 1 112 ? 18.017 -13.980 10.278 1.00 14.84 112 ARG B C 1
ATOM 1770 O O . ARG B 1 112 ? 17.173 -13.444 1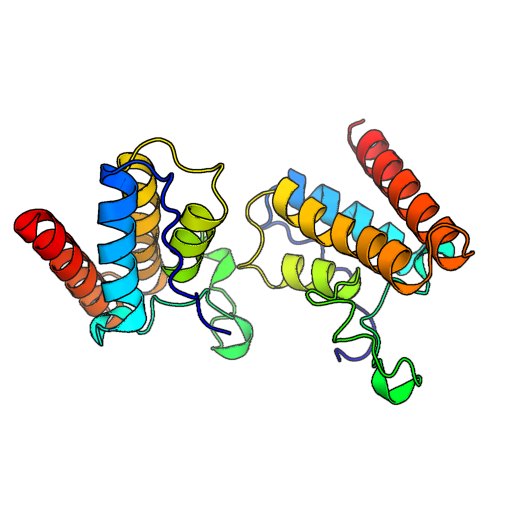0.993 1.00 14.91 112 ARG B O 1
ATOM 1778 N N . CYS B 1 113 ? 18.432 -13.449 9.129 1.00 16.16 113 CYS B N 1
ATOM 1779 C CA . CYS B 1 113 ? 17.866 -12.208 8.597 1.00 13.86 113 CYS B CA 1
ATOM 1780 C C . CYS B 1 113 ? 16.381 -12.358 8.312 1.00 15.67 113 CYS B C 1
ATOM 1781 O O . CYS B 1 113 ? 15.596 -11.457 8.583 1.00 17.50 113 CYS B O 1
ATOM 1784 N N . ARG B 1 114 ? 16.011 -13.488 7.721 1.00 15.44 114 ARG B N 1
ATOM 1785 C CA . ARG B 1 114 ? 14.595 -13.775 7.481 1.00 18.11 114 ARG B CA 1
ATOM 1786 C C . ARG B 1 114 ? 13.823 -13.721 8.799 1.00 15.46 114 ARG B C 1
ATOM 1787 O O . ARG B 1 114 ? 12.733 -13.162 8.868 1.00 14.12 114 ARG B O 1
ATOM 1795 N N . ALA B 1 115 ? 14.400 -14.302 9.843 1.00 14.72 115 ALA B N 1
ATOM 1796 C CA . ALA B 1 115 ? 13.745 -14.321 11.157 1.00 15.96 115 ALA B CA 1
ATOM 1797 C C . ALA B 1 115 ? 13.647 -12.922 11.764 1.00 15.21 115 ALA B C 1
ATOM 1798 O O . ALA B 1 115 ? 12.643 -12.584 12.395 1.00 15.34 115 ALA B O 1
ATOM 1800 N N . ILE B 1 116 ? 14.689 -12.114 11.571 1.00 15.61 116 ILE B N 1
ATOM 1801 C CA . ILE B 1 116 ? 14.726 -10.763 12.135 1.00 16.48 116 ILE B CA 1
ATOM 1802 C C . ILE B 1 116 ? 13.636 -9.937 11.488 1.00 18.66 116 ILE B C 1
ATOM 1803 O O . ILE B 1 116 ? 1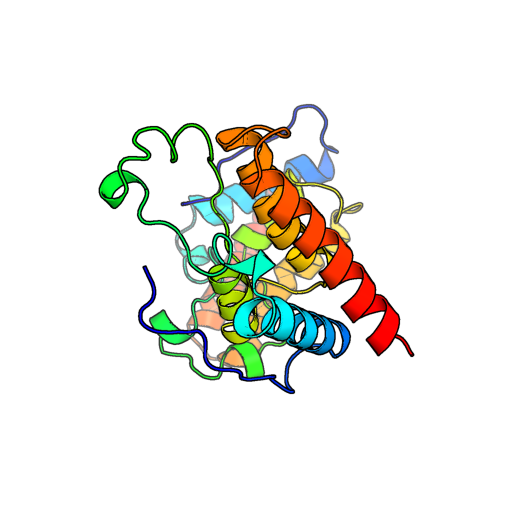2.922 -9.174 12.144 1.00 16.87 116 ILE B O 1
ATOM 1808 N N . LEU B 1 117 ? 13.502 -10.117 10.178 1.00 16.17 117 LEU B N 1
ATOM 1809 C CA . LEU B 1 117 ? 12.497 -9.403 9.422 1.00 18.41 117 LEU B CA 1
ATOM 1810 C C . LEU B 1 117 ? 11.094 -9.861 9.807 1.00 17.58 117 LEU B C 1
ATOM 1811 O O . LEU B 1 117 ? 10.181 -9.050 9.885 1.00 19.78 117 LEU B O 1
ATOM 1816 N N . GLU B 1 118 ? 10.918 -11.161 10.045 1.00 14.67 118 GLU B N 1
ATOM 1817 C CA . GLU B 1 118 ? 9.623 -11.674 10.481 1.00 17.41 118 GLU B CA 1
ATOM 1818 C C . GLU B 1 118 ? 9.226 -11.025 11.817 1.00 25.33 118 GLU B C 1
ATOM 1819 O O . GLU B 1 118 ? 8.086 -10.605 12.007 1.00 23.31 118 GLU B O 1
ATOM 1822 N N . LYS B 1 119 ? 10.187 -10.917 12.726 1.00 21.68 119 LYS B N 1
ATOM 1823 C CA . LYS B 1 119 ? 9.949 -10.308 14.038 1.00 25.49 119 LYS B CA 1
ATOM 1824 C C . LYS B 1 119 ? 9.519 -8.845 13.951 1.00 27.78 119 LYS B C 1
ATOM 1825 O O . LYS B 1 119 ? 8.669 -8.390 14.714 1.00 24.95 119 LYS B O 1
ATOM 1831 N N . HIS B 1 120 ? 10.117 -8.108 13.026 1.00 25.23 120 HIS B N 1
ATOM 1832 C CA . HIS B 1 120 ? 9.719 -6.725 12.787 1.00 26.64 120 HIS B CA 1
ATOM 1833 C C . HIS B 1 120 ? 8.275 -6.634 12.320 1.00 37.71 120 HIS B C 1
ATOM 1834 O O . HIS B 1 120 ? 7.526 -5.745 12.736 1.00 38.69 120 HIS B O 1
ATOM 1841 N N . ARG B 1 121 ? 7.881 -7.561 11.455 1.00 34.16 121 ARG B N 1
ATOM 1842 C CA . ARG B 1 121 ? 6.490 -7.659 11.041 1.00 40.03 121 ARG B CA 1
ATOM 1843 C C . ARG B 1 121 ? 5.574 -7.897 12.249 1.00 40.05 121 ARG B C 1
ATOM 1844 O O . ARG B 1 121 ? 4.491 -7.318 12.332 1.00 43.03 121 ARG B O 1
ATOM 1846 N N . GLU B 1 122 ? 6.011 -8.733 13.190 1.00 35.99 122 GLU B N 1
ATOM 1847 C CA . GLU B 1 122 ? 5.219 -8.993 14.388 1.00 34.97 122 GLU B CA 1
ATOM 1848 C C . GLU B 1 122 ? 5.085 -7.732 15.232 1.00 38.94 122 GLU B C 1
ATOM 1849 O O . GLU B 1 122 ? 4.002 -7.426 15.725 1.00 41.47 122 GLU B O 1
ATOM 1852 N N . ARG B 1 123 ? 6.186 -7.004 15.389 1.00 35.15 123 ARG B N 1
ATOM 1853 C CA . ARG B 1 123 ? 6.201 -5.793 16.201 1.00 35.59 123 ARG B CA 1
ATOM 1854 C C . ARG B 1 123 ? 5.187 -4.759 15.690 1.00 44.63 123 ARG B C 1
ATOM 1855 O O . ARG B 1 123 ? 4.593 -4.016 16.473 1.00 43.22 123 ARG B O 1
ATOM 1863 N N . LEU B 1 124 ? 4.972 -4.730 14.379 1.00 39.30 124 LEU B N 1
ATOM 1864 C CA . LEU B 1 124 ? 3.983 -3.825 13.797 1.00 42.53 124 LEU B CA 1
ATOM 1865 C C . LEU B 1 124 ? 2.547 -4.315 14.018 1.00 47.84 124 LEU B C 1
ATOM 1866 O O . LEU B 1 124 ? 1.704 -3.573 14.526 1.00 54.25 124 LEU B O 1
ATOM 1871 N N . ALA B 1 125 ? 2.273 -5.560 13.636 1.00 38.40 125 ALA B N 1
#

Solvent-accessible surface area: 13897 Å² total

Nearest PDB structures (foldseek):
  5c8g-assembly2_B  TM=9.907E-01  e=3.771E-16  Trypanosoma brucei gambiense DAL972
  5fea-assembly1_A  TM=6.088E-01  e=1.30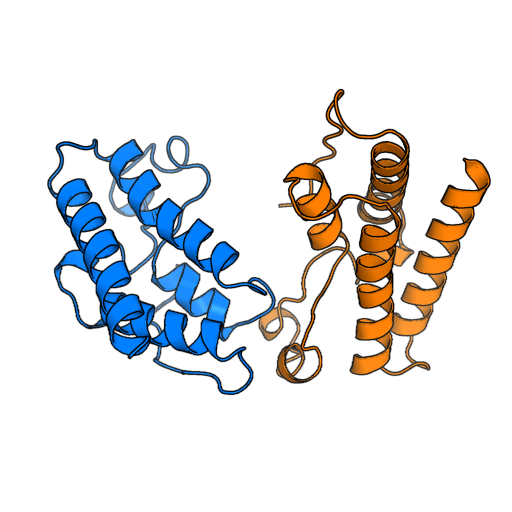0E-08  Leishmania donovani BPK282A1
  5fea-assembly1_B  TM=6.218E-01  e=8.940E-08  Leishmania donovani BPK282A1
  4lzr-assembly1_A  TM=8.397E-01  e=1.820E-05  Homo sapiens
  4yat-assembly1_A  TM=7.896E-01  e=1.625E-04  Homo sapiens